Protein AF-A0A8S3FHZ0-F1 (afdb_monomer_lite)

Secondary structure (DSSP, 8-state):
-HHHHHHTT--THHHHHHHHHHHHHHHHHHHHHHHS---GGGTT----HHHHHHHHHHHTT--TTT--SHHHHHHHHHHHHHHHTGGG--SHHHHHHHHHHHHHHHHHTS---HHHHTGGG-TT--S---HHHHTT--EESSS-TT-TT---EE-S-HHHHHHHHHHHHHHHHHH-SS--------

Foldseek 3Di:
DVVLCVVLVPDPQVVVQVVLLLVLLVQLLVVLPVPVDADPVLPVSDDDVVLSVQLVVQLSLAHCVQDVDSLSSLLSSVVSLCVSHVVSDDDPVVNVVSVVSSQVSCCPRVVDRPLVSLVLLPPVNPSDQDPVSVVQFDWWQQLDVPPPVSRTHTDSDPVSSQVSVVVVLVVCQVVDPDRDDDDDDD

Radius of gyration: 17.88 Å; chains: 1; bounding box: 46×45×44 Å

InterPro domains:
  IPR026983 Dynein heavy chain [PTHR22878] (2-186)
  IPR041589 Dynein heavy chain 3, AAA+ lid domain [PF17857] (22-107)

pLDDT: mean 90.18, std 5.65, range [65.69, 97.19]

Organism: NCBI:txid392030

Structure (mmCIF, N/CA/C/O backbone):
data_AF-A0A8S3FHZ0-F1
#
_entry.id   AF-A0A8S3FHZ0-F1
#
loop_
_atom_site.group_PDB
_atom_site.id
_atom_site.type_symbol
_atom_site.label_atom_id
_atom_site.label_alt_id
_atom_site.label_comp_id
_atom_site.label_asym_id
_atom_site.label_entity_id
_atom_site.label_seq_id
_atom_site.pdbx_PDB_ins_code
_atom_site.Cartn_x
_atom_site.Cartn_y
_atom_site.Cartn_z
_atom_site.occupancy
_atom_site.B_iso_or_equiv
_atom_site.auth_seq_id
_atom_site.auth_comp_id
_atom_site.auth_asym_id
_atom_site.auth_atom_id
_atom_site.pdbx_PDB_model_num
ATOM 1 N N . MET A 1 1 ? 6.049 16.748 0.219 1.00 76.75 1 MET A N 1
ATOM 2 C CA . MET A 1 1 ? 6.073 16.008 -1.062 1.00 76.75 1 MET A CA 1
ATOM 3 C C . MET A 1 1 ? 6.072 16.920 -2.288 1.00 76.75 1 MET A C 1
ATOM 5 O O . MET A 1 1 ? 6.387 16.430 -3.359 1.00 76.75 1 MET A O 1
ATOM 9 N N . GLU A 1 2 ? 5.802 18.226 -2.169 1.00 81.94 2 GLU A N 1
ATOM 10 C CA . GLU A 1 2 ? 5.859 19.146 -3.324 1.00 81.94 2 GLU A CA 1
ATOM 11 C C . GLU A 1 2 ? 7.228 19.172 -4.013 1.00 81.94 2 GLU A C 1
ATOM 13 O O . GLU A 1 2 ? 7.294 19.133 -5.237 1.00 81.94 2 GLU A O 1
ATOM 18 N N . TRP A 1 3 ? 8.319 19.141 -3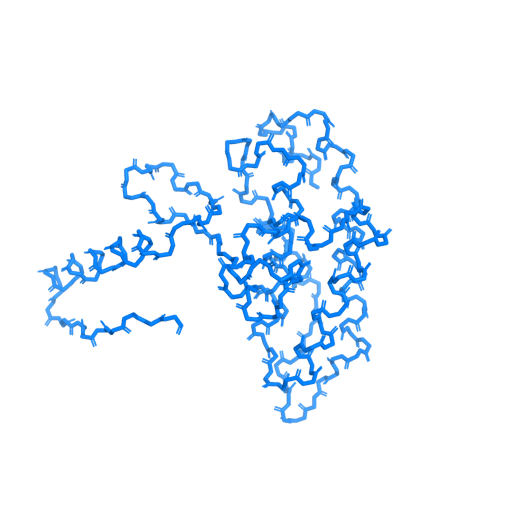.236 1.00 86.19 3 TRP A N 1
ATOM 19 C CA . TRP A 1 3 ? 9.678 19.060 -3.778 1.00 86.19 3 TRP A CA 1
ATOM 20 C C . TRP A 1 3 ? 9.870 17.855 -4.711 1.00 86.19 3 TRP A C 1
ATOM 22 O O . TRP A 1 3 ? 10.549 17.985 -5.721 1.00 86.19 3 TRP A O 1
ATOM 32 N N . HIS A 1 4 ? 9.256 16.706 -4.401 1.00 85.50 4 HIS A N 1
ATOM 33 C CA . HIS A 1 4 ? 9.388 15.468 -5.178 1.00 85.50 4 HIS A CA 1
ATOM 34 C C . HIS A 1 4 ? 8.675 15.586 -6.520 1.00 85.50 4 HIS A C 1
ATOM 36 O O . HIS A 1 4 ? 9.257 15.297 -7.559 1.00 85.50 4 HIS A O 1
ATOM 42 N N . ILE A 1 5 ? 7.439 16.092 -6.498 1.00 84.62 5 ILE A N 1
ATOM 43 C CA . ILE A 1 5 ? 6.629 16.327 -7.700 1.00 84.62 5 ILE A CA 1
ATOM 44 C C . ILE A 1 5 ? 7.333 17.296 -8.647 1.00 84.62 5 ILE A C 1
ATOM 46 O O . ILE A 1 5 ? 7.433 17.013 -9.839 1.00 84.62 5 ILE A O 1
ATOM 50 N N . THR A 1 6 ? 7.885 18.388 -8.115 1.00 84.88 6 THR A N 1
ATOM 51 C CA . THR A 1 6 ? 8.647 19.354 -8.913 1.00 84.88 6 THR A CA 1
ATOM 52 C C . THR A 1 6 ? 9.956 18.754 -9.430 1.00 84.88 6 THR A C 1
ATOM 54 O O . THR A 1 6 ? 10.257 18.892 -10.608 1.00 84.88 6 THR A O 1
ATOM 57 N N . ALA A 1 7 ? 10.723 18.050 -8.591 1.00 86.81 7 ALA A N 1
ATOM 58 C CA . ALA A 1 7 ? 12.014 17.478 -8.986 1.00 86.81 7 ALA A CA 1
ATOM 59 C C . ALA A 1 7 ? 11.886 16.371 -10.044 1.00 86.81 7 ALA A C 1
ATOM 61 O O . ALA A 1 7 ? 12.764 16.222 -10.892 1.00 86.81 7 ALA A O 1
ATOM 62 N N . LYS A 1 8 ? 10.804 15.589 -9.995 1.00 85.25 8 LYS A N 1
ATOM 63 C CA . LYS A 1 8 ? 10.522 14.500 -10.937 1.00 85.25 8 LYS A CA 1
ATOM 64 C C . LYS A 1 8 ? 9.670 14.932 -12.136 1.00 85.25 8 LYS A C 1
ATOM 66 O O . LYS A 1 8 ? 9.384 14.089 -12.973 1.00 85.25 8 LYS A O 1
ATOM 71 N N . ASN A 1 9 ? 9.296 16.210 -12.245 1.00 86.62 9 ASN A N 1
ATOM 72 C CA . ASN A 1 9 ? 8.463 16.755 -13.326 1.00 86.62 9 ASN A CA 1
ATOM 73 C C . ASN A 1 9 ? 7.097 16.058 -13.481 1.00 86.62 9 ASN A C 1
ATOM 75 O O . ASN A 1 9 ? 6.642 15.784 -14.591 1.00 86.62 9 ASN A O 1
ATOM 79 N N . PHE A 1 10 ? 6.426 15.775 -12.365 1.00 87.94 10 PHE A N 1
ATOM 80 C CA . PHE A 1 10 ? 5.038 15.313 -12.399 1.00 87.94 10 PHE A CA 1
ATOM 81 C C . PHE A 1 10 ? 4.096 16.413 -12.909 1.00 87.94 10 PHE A C 1
ATOM 83 O O . PHE A 1 10 ? 4.327 17.604 -12.695 1.00 87.94 10 PHE A O 1
ATOM 90 N N . ASN A 1 11 ? 2.989 16.003 -13.530 1.00 87.19 11 ASN A N 1
ATOM 91 C CA . ASN A 1 11 ? 1.931 16.913 -13.970 1.00 87.19 11 ASN A CA 1
ATOM 92 C C . ASN A 1 11 ? 1.324 17.683 -12.773 1.00 87.19 11 ASN A C 1
ATOM 94 O O . ASN A 1 11 ? 1.213 17.165 -11.660 1.00 87.19 11 ASN A O 1
ATOM 98 N N . ASP A 1 12 ? 0.860 18.909 -13.005 1.00 86.69 12 ASP A N 1
ATOM 99 C CA . ASP A 1 12 ? 0.219 19.761 -12.002 1.00 86.69 12 ASP A CA 1
ATOM 100 C C . ASP A 1 12 ? -0.997 19.113 -11.325 1.00 86.69 12 ASP A C 1
ATOM 102 O O . ASP A 1 12 ? -1.287 19.418 -10.167 1.00 86.69 12 ASP A O 1
ATOM 106 N N . GLN A 1 13 ? -1.668 18.164 -11.984 1.00 88.31 13 GLN A N 1
ATOM 107 C CA . GLN A 1 13 ? -2.769 17.398 -11.385 1.00 88.31 13 GLN A CA 1
ATOM 108 C C . GLN A 1 13 ? -2.361 16.687 -10.079 1.00 88.31 13 GLN A C 1
ATOM 110 O O . GLN A 1 13 ? -3.171 16.574 -9.158 1.00 88.31 13 GLN A O 1
ATOM 115 N N . PHE A 1 14 ? -1.095 16.274 -9.947 1.00 88.81 14 PHE A N 1
ATOM 116 C CA . PHE A 1 14 ? -0.583 15.615 -8.742 1.00 88.81 14 PHE A CA 1
ATOM 117 C C . PHE A 1 14 ? -0.441 16.568 -7.549 1.00 88.81 14 PHE A C 1
ATOM 119 O O . PHE A 1 14 ? -0.527 16.124 -6.401 1.00 88.81 14 PHE A O 1
ATOM 126 N N . LYS A 1 15 ? -0.304 17.883 -7.781 1.00 87.19 15 LYS A N 1
ATOM 127 C CA . LYS A 1 15 ? -0.223 18.885 -6.702 1.00 87.19 15 LYS A CA 1
ATOM 128 C C . LYS A 1 15 ? -1.490 18.906 -5.846 1.00 87.19 15 LYS A C 1
ATOM 130 O O . LYS A 1 15 ? -1.404 19.120 -4.642 1.00 87.19 15 LYS A O 1
ATOM 135 N N . LEU A 1 16 ? -2.648 18.611 -6.443 1.00 88.44 16 LEU A N 1
ATOM 136 C CA . LEU A 1 16 ? -3.927 18.508 -5.731 1.00 88.44 16 LEU A CA 1
ATOM 137 C C . LEU A 1 16 ? -4.039 17.223 -4.898 1.00 88.44 16 LEU A C 1
ATOM 139 O O . LEU A 1 16 ? -4.723 17.204 -3.877 1.00 88.44 16 LEU A O 1
ATOM 143 N N . VAL A 1 17 ? -3.352 16.156 -5.310 1.00 91.44 17 VAL A N 1
ATOM 144 C CA . VAL A 1 17 ? -3.428 14.828 -4.682 1.00 91.44 17 VAL A CA 1
ATOM 145 C C . VAL A 1 17 ? -2.537 14.743 -3.446 1.00 91.44 17 VAL A C 1
ATOM 147 O O . VAL A 1 17 ? -2.935 14.152 -2.446 1.00 91.44 17 VAL A O 1
ATOM 150 N N . ILE A 1 18 ? -1.360 15.376 -3.469 1.00 91.19 18 ILE A N 1
ATOM 151 C CA . ILE A 1 18 ? -0.415 15.400 -2.339 1.00 91.19 18 ILE A CA 1
ATOM 152 C C . ILE A 1 18 ? -1.080 15.717 -0.987 1.00 91.19 18 ILE A C 1
ATOM 154 O O . ILE A 1 18 ? -0.903 14.926 -0.055 1.00 91.19 18 ILE A O 1
ATOM 158 N N . PRO A 1 19 ? -1.813 16.838 -0.817 1.00 93.69 19 PRO A N 1
ATOM 159 C CA . PRO A 1 19 ? -2.408 17.164 0.475 1.00 93.69 19 PRO A CA 1
ATOM 160 C C . PRO A 1 19 ? -3.453 16.126 0.895 1.00 93.69 19 PRO A C 1
ATOM 162 O O . PRO A 1 19 ? -3.549 15.812 2.080 1.00 93.69 19 PRO A O 1
ATOM 165 N N . MET A 1 20 ? -4.180 15.537 -0.062 1.00 95.25 20 MET A N 1
ATOM 166 C CA . MET A 1 20 ? -5.145 14.465 0.205 1.00 95.25 20 MET A CA 1
ATOM 167 C C . MET A 1 20 ? -4.436 13.218 0.739 1.00 95.25 20 MET A C 1
ATOM 169 O O . MET A 1 20 ? -4.883 12.647 1.726 1.00 95.25 20 MET A O 1
ATOM 173 N N . ILE A 1 21 ? -3.301 12.838 0.150 1.00 95.38 21 ILE A N 1
ATOM 174 C CA . ILE A 1 21 ? -2.487 11.694 0.584 1.00 95.38 21 ILE A CA 1
ATOM 175 C C . ILE A 1 21 ? -1.937 11.910 1.994 1.00 95.38 21 ILE A C 1
ATOM 177 O O . ILE A 1 21 ? -2.067 11.041 2.851 1.00 95.38 21 ILE A O 1
ATOM 181 N N . VAL A 1 22 ? -1.369 13.087 2.270 1.00 95.75 22 VAL A N 1
ATOM 182 C CA . VAL A 1 22 ? -0.850 13.424 3.607 1.00 95.75 22 VAL A CA 1
ATOM 183 C C . VAL A 1 22 ? -1.969 13.375 4.649 1.00 95.75 22 VAL A C 1
ATOM 185 O O . VAL A 1 22 ? -1.791 12.796 5.723 1.00 95.75 22 VAL A O 1
ATOM 188 N N . GLN A 1 23 ? -3.136 13.934 4.324 1.00 96.62 23 GLN A N 1
ATOM 189 C CA . GLN A 1 23 ? -4.301 13.914 5.203 1.00 96.62 23 GLN A CA 1
ATOM 190 C C . GLN A 1 23 ? -4.858 12.496 5.396 1.00 96.62 23 GLN A C 1
ATOM 192 O O . GLN A 1 23 ? -5.262 12.143 6.505 1.00 96.62 23 GLN A O 1
ATOM 197 N N . ALA A 1 24 ? -4.854 11.672 4.348 1.00 97.19 24 ALA A N 1
ATOM 198 C CA . ALA A 1 24 ? -5.313 10.290 4.389 1.00 97.19 24 ALA A CA 1
ATOM 199 C C . ALA A 1 24 ? -4.401 9.441 5.284 1.00 97.19 24 ALA A C 1
ATOM 201 O O . ALA A 1 24 ? -4.884 8.784 6.206 1.00 97.19 24 ALA A O 1
ATOM 202 N N . THR A 1 25 ? -3.079 9.544 5.111 1.00 97.19 25 THR A N 1
ATOM 203 C CA . THR A 1 25 ? -2.100 8.888 5.993 1.00 97.19 25 THR A CA 1
ATOM 204 C C . THR A 1 25 ? -2.258 9.352 7.439 1.00 97.19 25 THR A C 1
ATOM 206 O O . THR A 1 25 ? -2.199 8.536 8.355 1.00 97.19 25 THR A O 1
ATOM 209 N N . LEU A 1 26 ? -2.511 10.646 7.671 1.00 96.81 26 LEU A N 1
ATOM 210 C CA . LEU A 1 26 ? -2.730 11.174 9.020 1.00 96.81 26 LEU A CA 1
ATOM 211 C C . LEU A 1 26 ? -4.002 10.605 9.659 1.00 96.81 26 LEU A C 1
ATOM 213 O O . LEU A 1 26 ? -4.001 10.311 10.855 1.00 96.81 26 LEU A O 1
ATOM 217 N N . SER A 1 27 ? -5.069 10.453 8.874 1.00 97.00 27 SER A N 1
ATOM 218 C CA . SER A 1 27 ? -6.333 9.859 9.314 1.00 97.00 27 SER A CA 1
ATOM 219 C C . SER A 1 27 ? -6.145 8.401 9.741 1.00 97.00 27 SER A C 1
ATOM 221 O O . SER A 1 27 ? -6.497 8.053 10.870 1.00 97.00 27 SER A O 1
ATOM 223 N N . VAL A 1 28 ? -5.509 7.580 8.897 1.00 97.19 28 VAL A N 1
ATOM 224 C CA . VAL A 1 28 ? -5.217 6.169 9.207 1.00 97.19 28 VAL A CA 1
ATOM 225 C C . VAL A 1 28 ? -4.285 6.055 10.411 1.00 97.19 28 VAL A C 1
ATOM 227 O O . VAL A 1 28 ? -4.564 5.283 11.324 1.00 97.19 28 VAL A O 1
ATOM 230 N N . TYR A 1 29 ? -3.225 6.864 10.472 1.00 96.88 29 TYR A N 1
ATOM 231 C CA . TYR A 1 29 ? -2.274 6.860 11.586 1.00 96.88 29 TYR A CA 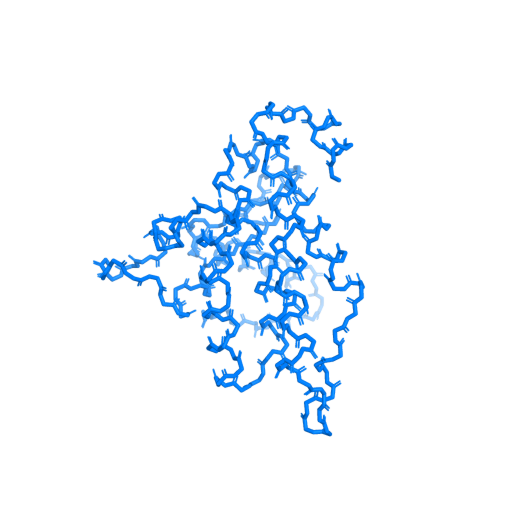1
ATOM 232 C C . TYR A 1 29 ? -2.949 7.184 12.925 1.00 96.88 29 TYR A C 1
ATOM 234 O O . TYR A 1 29 ? -2.792 6.442 13.892 1.00 96.88 29 TYR A O 1
ATOM 242 N N . LYS A 1 30 ? -3.745 8.261 12.986 1.00 96.12 30 LYS A N 1
ATOM 243 C CA . LYS A 1 30 ? -4.465 8.640 14.211 1.00 96.12 30 LYS A CA 1
ATOM 244 C C . LYS A 1 30 ? -5.484 7.584 14.628 1.00 96.12 30 LYS A C 1
ATOM 246 O O . LYS A 1 30 ? -5.588 7.296 15.813 1.00 96.12 30 LYS A O 1
ATOM 251 N N . ALA A 1 31 ? -6.217 7.014 13.673 1.00 96.00 31 ALA A N 1
ATOM 252 C CA . ALA A 1 31 ? -7.166 5.944 13.959 1.00 96.00 31 ALA A CA 1
ATOM 253 C C . ALA A 1 31 ? -6.452 4.689 14.484 1.00 96.00 31 ALA A C 1
ATOM 255 O O . ALA A 1 31 ? -6.888 4.104 15.469 1.00 96.00 31 ALA A O 1
ATOM 256 N N . SER A 1 32 ? -5.307 4.336 13.892 1.00 95.00 32 SER A N 1
ATOM 257 C CA . SER A 1 32 ? -4.503 3.180 14.305 1.00 95.00 32 SER A CA 1
ATOM 258 C C . SER A 1 32 ? -3.998 3.334 15.737 1.00 95.00 32 SER A C 1
ATOM 260 O O . SER A 1 32 ? -4.092 2.398 16.516 1.00 95.00 32 SER A O 1
ATOM 262 N N . LEU A 1 33 ? -3.548 4.530 16.131 1.00 93.31 33 LEU A N 1
ATOM 263 C CA . LEU A 1 33 ? -3.129 4.793 17.514 1.00 93.31 33 LEU A CA 1
ATOM 264 C C . LEU A 1 33 ? -4.251 4.621 18.549 1.00 93.31 33 LEU A C 1
ATOM 266 O O . LEU A 1 33 ? -3.957 4.382 19.717 1.00 93.31 33 LEU A O 1
ATOM 270 N N . LEU A 1 34 ? -5.513 4.788 18.149 1.00 93.25 34 LEU A N 1
ATOM 271 C CA . LEU A 1 34 ? -6.666 4.671 19.044 1.00 93.25 34 LEU A CA 1
ATOM 272 C C . LEU A 1 34 ? -7.214 3.243 19.098 1.00 93.25 34 LEU A C 1
ATOM 274 O O . LEU A 1 34 ? -7.618 2.790 20.165 1.00 93.25 34 LEU A O 1
ATOM 278 N N . SER A 1 35 ? -7.249 2.555 17.957 1.00 92.31 35 SER A N 1
ATOM 279 C CA . SER A 1 35 ? -7.884 1.240 17.825 1.00 92.31 35 SER A CA 1
ATOM 280 C C . SER A 1 35 ? -6.905 0.071 17.958 1.00 92.31 35 SER A C 1
ATOM 282 O O . SER A 1 35 ? -7.288 -0.974 18.470 1.00 92.31 35 SER A O 1
ATOM 284 N N . LEU A 1 36 ? -5.643 0.241 17.557 1.00 92.12 36 LEU A N 1
ATOM 285 C CA . LEU A 1 36 ? -4.627 -0.817 17.529 1.00 92.12 36 LEU A CA 1
ATOM 286 C C . LEU A 1 36 ? -3.630 -0.637 18.679 1.00 92.12 36 LEU A C 1
ATOM 288 O O . LEU A 1 36 ? -2.456 -0.323 18.481 1.00 92.12 36 LEU A O 1
ATOM 292 N N . LEU A 1 37 ? -4.121 -0.800 19.909 1.00 89.56 37 LEU A N 1
ATOM 293 C CA . LEU A 1 37 ? -3.317 -0.582 21.109 1.00 89.56 37 LEU A CA 1
ATOM 294 C C . LEU A 1 37 ? -2.313 -1.725 21.345 1.00 89.56 37 LEU A C 1
ATOM 296 O O . LEU A 1 37 ? -2.666 -2.901 21.212 1.00 89.56 37 LEU A O 1
ATOM 300 N N . PRO A 1 38 ? -1.075 -1.410 21.768 1.00 90.00 38 PRO A N 1
ATOM 301 C CA . PRO A 1 38 ? -0.093 -2.426 22.108 1.00 90.00 38 PRO A CA 1
ATOM 302 C C . PRO A 1 38 ? -0.521 -3.165 23.381 1.00 90.00 38 PRO A C 1
ATOM 304 O O . PRO A 1 38 ? -0.754 -2.566 24.431 1.00 90.00 38 PRO A O 1
ATOM 307 N N . THR A 1 39 ? -0.577 -4.489 23.300 1.00 88.25 39 THR A N 1
ATOM 308 C CA . THR A 1 39 ? -0.766 -5.380 24.455 1.00 88.25 39 THR A CA 1
ATOM 309 C C . THR A 1 39 ? 0.463 -6.278 24.603 1.00 88.25 39 THR A C 1
ATOM 311 O O . THR A 1 39 ? 1.246 -6.378 23.658 1.00 88.25 39 THR A O 1
ATOM 314 N N . PRO A 1 40 ? 0.669 -6.982 25.731 1.00 91.44 40 PRO A N 1
ATOM 315 C CA . PRO A 1 40 ? 1.754 -7.961 25.831 1.00 91.44 40 PRO A CA 1
ATOM 316 C C . PRO A 1 40 ? 1.739 -9.016 24.709 1.00 91.44 40 PRO A C 1
ATOM 318 O O . PRO A 1 40 ? 2.802 -9.423 24.250 1.00 91.44 40 PRO A O 1
ATOM 321 N N . ALA A 1 41 ? 0.553 -9.402 24.221 1.00 89.69 41 ALA A N 1
ATOM 322 C CA . ALA A 1 41 ? 0.394 -10.309 23.081 1.00 89.69 41 ALA A CA 1
ATOM 323 C C . ALA A 1 41 ? 0.656 -9.632 21.717 1.00 89.69 41 ALA A C 1
ATOM 325 O O . ALA A 1 41 ? 1.064 -10.294 20.767 1.00 89.69 41 ALA A O 1
ATOM 326 N N . LYS A 1 42 ? 0.463 -8.309 21.624 1.00 90.25 42 LYS A N 1
ATOM 327 C CA . LYS A 1 42 ? 0.589 -7.490 20.404 1.00 90.25 42 LYS A CA 1
ATOM 328 C C . LYS A 1 42 ? 1.594 -6.351 20.588 1.00 90.25 42 LYS A C 1
ATOM 330 O O . LYS A 1 42 ? 1.334 -5.196 20.258 1.00 90.25 42 LYS A O 1
ATOM 335 N N . SER A 1 43 ? 2.758 -6.651 21.158 1.00 90.12 43 SER A N 1
ATOM 336 C CA . SER A 1 43 ? 3.755 -5.632 21.524 1.00 90.12 43 SER A CA 1
ATOM 337 C C . SER A 1 43 ? 4.349 -4.894 20.317 1.00 90.12 43 SER A C 1
ATOM 339 O O . SER A 1 43 ? 4.847 -3.780 20.448 1.00 90.12 43 SER A O 1
ATOM 341 N N . HIS A 1 44 ? 4.261 -5.487 19.126 1.00 89.25 44 HIS A N 1
ATOM 342 C CA . HIS A 1 44 ? 4.728 -4.926 17.860 1.00 89.25 44 HIS A CA 1
ATOM 343 C C . HIS A 1 44 ? 3.762 -3.895 17.240 1.00 89.25 44 HIS A C 1
ATOM 345 O O . HIS A 1 44 ? 4.109 -3.276 16.235 1.00 89.25 44 HIS A O 1
ATOM 351 N N . TYR A 1 45 ? 2.601 -3.635 17.855 1.00 92.44 45 TYR A N 1
ATOM 352 C CA . TYR A 1 45 ? 1.620 -2.627 17.411 1.00 92.44 45 TYR A CA 1
ATOM 353 C C . TYR A 1 45 ? 2.022 -1.183 17.797 1.00 92.44 45 TYR A C 1
ATOM 355 O O . TYR A 1 45 ? 1.204 -0.269 17.874 1.00 92.44 45 TYR A O 1
ATOM 363 N N . LEU A 1 46 ? 3.308 -0.945 18.060 1.00 90.56 46 LEU A N 1
ATOM 364 C CA . LEU A 1 46 ? 3.834 0.368 18.425 1.00 90.56 46 LEU A CA 1
ATOM 365 C C . LEU A 1 46 ? 4.014 1.244 17.182 1.00 90.56 46 LEU A C 1
ATOM 367 O O . LEU A 1 46 ? 5.089 1.279 16.577 1.00 90.56 46 LEU A O 1
ATOM 371 N N . PHE A 1 47 ? 2.960 1.974 16.824 1.00 92.88 47 PHE A N 1
ATOM 372 C CA . PHE A 1 47 ? 2.999 2.943 15.733 1.00 92.88 47 PHE A CA 1
ATOM 373 C C . PHE A 1 47 ? 3.573 4.289 16.185 1.00 92.88 47 PHE A C 1
ATOM 375 O O . PHE A 1 47 ? 3.237 4.813 17.246 1.00 92.88 47 PHE A O 1
ATOM 382 N N . ASN A 1 48 ? 4.446 4.873 15.368 1.00 92.94 48 ASN A N 1
ATOM 383 C CA . ASN A 1 48 ? 5.039 6.186 15.612 1.00 92.94 48 ASN A CA 1
ATOM 384 C C . ASN A 1 48 ? 5.231 6.974 14.302 1.00 92.94 48 ASN A C 1
ATOM 386 O O . ASN A 1 48 ? 4.928 6.502 13.207 1.00 92.94 48 ASN A O 1
ATOM 390 N N . LEU A 1 49 ? 5.767 8.196 14.392 1.00 94.25 49 LEU A N 1
ATOM 391 C CA . LEU A 1 49 ? 5.949 9.073 13.226 1.00 94.25 49 LEU A CA 1
ATOM 392 C C . LEU A 1 49 ? 6.902 8.513 12.155 1.00 94.25 49 LEU A C 1
ATOM 394 O O . LEU A 1 49 ? 6.853 8.955 11.006 1.00 94.25 49 LEU A O 1
ATOM 398 N N . ARG A 1 50 ? 7.744 7.525 12.479 1.00 95.19 50 ARG A N 1
ATOM 399 C CA . ARG A 1 50 ? 8.542 6.806 11.477 1.00 95.19 50 ARG A CA 1
ATOM 400 C C . ARG A 1 50 ? 7.645 6.046 10.511 1.00 95.19 50 ARG A C 1
ATOM 402 O O . ARG A 1 50 ? 7.946 6.030 9.326 1.00 95.19 50 ARG A O 1
ATOM 409 N N . ASP A 1 51 ? 6.552 5.462 10.985 1.00 95.38 51 ASP A N 1
ATOM 410 C CA . ASP A 1 51 ? 5.621 4.701 10.147 1.00 95.38 51 ASP A CA 1
ATOM 411 C C . ASP A 1 51 ? 4.906 5.623 9.167 1.00 95.38 51 ASP A C 1
ATOM 413 O O . ASP A 1 51 ? 4.870 5.357 7.969 1.00 95.38 51 ASP A O 1
ATOM 417 N N . PHE A 1 52 ? 4.477 6.788 9.657 1.00 95.44 52 PHE A N 1
ATOM 418 C CA . PHE A 1 52 ? 3.984 7.863 8.805 1.00 95.44 52 PHE A CA 1
ATOM 419 C C . PHE A 1 52 ? 5.012 8.235 7.725 1.00 95.44 52 PHE A C 1
ATOM 421 O O . PHE A 1 52 ? 4.681 8.315 6.544 1.00 95.44 52 PHE A O 1
ATOM 428 N N . SER A 1 53 ? 6.277 8.431 8.113 1.00 94.94 53 SER A N 1
ATOM 429 C CA . SER A 1 53 ? 7.343 8.765 7.165 1.00 94.94 53 SER A CA 1
ATOM 430 C C . SER A 1 53 ? 7.591 7.650 6.145 1.00 94.94 53 SER A C 1
ATOM 432 O O . SER A 1 53 ? 7.785 7.961 4.975 1.00 94.94 53 SER A O 1
ATOM 434 N N . ARG A 1 54 ? 7.526 6.372 6.544 1.00 96.31 54 ARG A N 1
ATOM 435 C CA . ARG A 1 54 ? 7.704 5.223 5.642 1.00 96.31 54 ARG A CA 1
ATOM 436 C C . ARG A 1 54 ? 6.647 5.182 4.545 1.00 96.31 54 ARG A C 1
ATOM 438 O O . ARG A 1 54 ? 7.022 4.987 3.399 1.00 96.31 54 ARG A O 1
ATOM 445 N N . VAL A 1 55 ? 5.379 5.452 4.868 1.00 96.94 55 VAL A N 1
ATOM 446 C CA . VAL A 1 55 ? 4.311 5.543 3.852 1.00 96.94 55 VAL A CA 1
ATOM 447 C C . VAL A 1 55 ? 4.626 6.641 2.838 1.00 96.94 55 VAL A C 1
ATOM 449 O O . VAL A 1 55 ? 4.579 6.426 1.632 1.00 96.94 55 VAL A O 1
ATOM 452 N N . ILE A 1 56 ? 4.993 7.83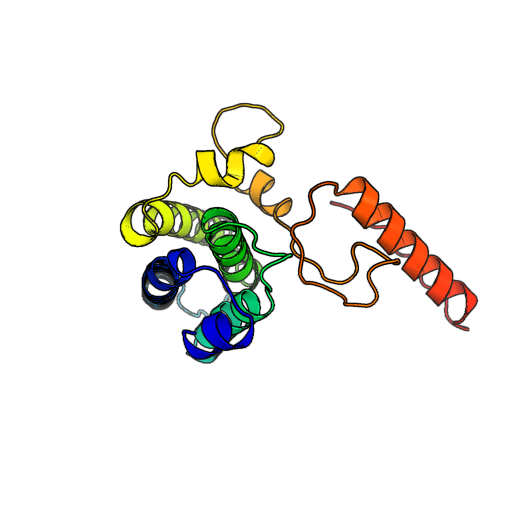0 3.322 1.00 95.25 56 ILE A N 1
ATOM 453 C CA . ILE A 1 56 ? 5.317 8.969 2.452 1.00 95.25 56 ILE A CA 1
ATOM 454 C C . ILE A 1 56 ? 6.561 8.690 1.595 1.00 95.25 56 ILE A C 1
ATOM 456 O O . ILE A 1 56 ? 6.594 9.068 0.427 1.00 95.25 56 ILE A O 1
ATOM 460 N N . GLN A 1 57 ? 7.572 8.027 2.158 1.00 93.88 57 GLN A N 1
ATOM 461 C CA . GLN A 1 57 ? 8.777 7.628 1.432 1.00 93.88 57 GLN A CA 1
ATOM 462 C C . GLN A 1 57 ? 8.475 6.577 0.362 1.00 93.88 57 GLN A C 1
ATOM 464 O O . GLN A 1 57 ? 8.967 6.727 -0.749 1.00 93.88 57 GLN A O 1
ATOM 469 N N . GLY A 1 58 ? 7.644 5.574 0.658 1.00 93.25 58 GLY A N 1
ATOM 470 C CA . GLY A 1 58 ? 7.232 4.557 -0.313 1.00 93.25 58 GLY A CA 1
ATOM 471 C C . GLY A 1 58 ? 6.504 5.161 -1.514 1.00 93.25 58 GLY A C 1
ATOM 472 O O . GLY A 1 58 ? 6.833 4.870 -2.660 1.00 93.25 58 GLY A O 1
ATOM 473 N N . ILE A 1 59 ? 5.614 6.125 -1.271 1.00 93.69 59 ILE A N 1
ATOM 474 C CA . ILE A 1 59 ? 4.945 6.872 -2.348 1.00 93.69 59 ILE A CA 1
ATOM 475 C C . ILE A 1 59 ? 5.955 7.696 -3.161 1.00 93.69 59 ILE A C 1
ATOM 477 O O . ILE A 1 59 ? 5.844 7.789 -4.383 1.00 93.69 59 ILE A O 1
ATOM 481 N N . ALA A 1 60 ? 6.967 8.265 -2.500 1.00 91.88 60 ALA A N 1
ATOM 482 C CA . ALA A 1 60 ? 8.038 9.022 -3.146 1.00 91.88 60 ALA A CA 1
ATOM 483 C C . ALA A 1 60 ? 9.055 8.148 -3.911 1.00 91.88 60 ALA A C 1
ATOM 485 O O . ALA A 1 60 ? 9.908 8.698 -4.605 1.00 91.88 60 ALA A O 1
ATOM 486 N N . LEU A 1 61 ? 8.973 6.813 -3.839 1.00 89.88 61 LEU A N 1
ATOM 487 C CA . LEU A 1 61 ? 9.722 5.939 -4.752 1.00 89.88 61 LEU A CA 1
ATOM 488 C C . LEU A 1 61 ? 9.159 5.990 -6.178 1.00 89.88 61 LEU A C 1
ATOM 490 O O . LEU A 1 61 ? 9.884 5.697 -7.125 1.00 89.88 61 LEU A O 1
ATOM 494 N N . GLY A 1 62 ? 7.895 6.397 -6.338 1.00 86.31 62 GLY A N 1
ATOM 495 C CA . GLY A 1 62 ? 7.269 6.551 -7.644 1.00 86.31 62 GLY A CA 1
ATOM 496 C C . GLY A 1 62 ? 7.810 7.747 -8.436 1.00 86.31 62 GLY A C 1
ATOM 497 O O . GLY A 1 62 ? 8.050 8.837 -7.903 1.00 86.31 62 GLY A O 1
ATOM 498 N N . ASP A 1 63 ? 7.940 7.548 -9.740 1.00 87.12 63 ASP A N 1
ATOM 499 C CA . ASP A 1 63 ? 8.230 8.539 -10.777 1.00 87.12 63 ASP A CA 1
ATOM 500 C C . ASP A 1 63 ? 7.042 8.681 -11.767 1.00 87.12 63 ASP A C 1
ATOM 502 O O . ASP A 1 63 ? 6.080 7.909 -11.675 1.00 87.12 63 ASP A O 1
ATOM 506 N N . PRO A 1 64 ? 7.055 9.658 -12.697 1.00 85.88 64 PRO A N 1
ATOM 507 C CA . PRO A 1 64 ? 5.945 9.874 -13.629 1.00 85.88 64 PRO A CA 1
ATOM 508 C C . PRO A 1 64 ? 5.649 8.691 -14.557 1.00 85.88 64 PRO A C 1
ATOM 510 O O . PRO A 1 64 ? 4.537 8.589 -15.065 1.00 85.88 64 PRO A O 1
ATOM 513 N N . GLU A 1 65 ? 6.619 7.806 -14.794 1.00 85.75 65 GLU A N 1
ATOM 514 C CA . GLU A 1 65 ? 6.422 6.609 -15.614 1.00 85.75 65 GLU A CA 1
ATOM 515 C C . GLU A 1 65 ? 5.743 5.500 -14.800 1.00 85.75 65 GLU A C 1
ATOM 517 O O . GLU A 1 65 ? 4.899 4.783 -15.328 1.00 85.75 65 GLU A O 1
ATOM 522 N N . SER A 1 66 ? 6.051 5.393 -13.504 1.00 84.62 66 SER A N 1
ATOM 523 C CA . SER A 1 66 ? 5.381 4.461 -12.586 1.00 84.62 66 SER A CA 1
ATOM 524 C C . SER A 1 66 ? 3.996 4.907 -12.114 1.00 84.62 66 SER A C 1
ATOM 526 O O . SER A 1 66 ? 3.140 4.081 -11.801 1.00 84.62 66 SER A O 1
ATOM 528 N N . CYS A 1 67 ? 3.770 6.217 -12.075 1.00 88.06 67 CYS A N 1
ATOM 529 C CA . CYS A 1 67 ? 2.543 6.846 -11.612 1.00 88.06 67 CYS A CA 1
ATOM 530 C C . CYS A 1 67 ? 2.038 7.785 -12.716 1.00 88.06 67 CYS A C 1
ATOM 532 O O . CYS A 1 67 ? 2.172 9.005 -12.577 1.00 88.06 67 CYS A O 1
ATOM 534 N N . PRO A 1 68 ? 1.473 7.240 -13.811 1.00 87.44 68 PRO A N 1
ATOM 535 C CA . PRO A 1 68 ? 1.061 8.036 -14.969 1.00 87.44 68 PRO A CA 1
ATOM 536 C C . PRO A 1 68 ? -0.129 8.953 -14.664 1.00 87.44 68 PRO A C 1
ATOM 538 O O . PRO A 1 68 ? -0.305 9.985 -15.311 1.00 87.44 68 PRO A O 1
ATOM 541 N N . ASP A 1 69 ? -0.939 8.599 -13.665 1.00 91.12 69 ASP A N 1
ATOM 542 C CA . ASP A 1 69 ? -2.152 9.321 -13.308 1.00 91.12 69 ASP A CA 1
ATOM 543 C C . ASP A 1 69 ? -2.357 9.430 -11.777 1.00 91.12 69 ASP A C 1
ATOM 545 O O . ASP A 1 69 ? -1.782 8.664 -10.993 1.00 91.12 69 ASP A O 1
ATOM 549 N N . PRO A 1 70 ? -3.184 10.392 -11.318 1.00 91.75 70 PRO A N 1
ATOM 550 C CA . PRO A 1 70 ? -3.565 10.534 -9.914 1.00 91.75 70 PRO A CA 1
ATOM 551 C C . PRO A 1 70 ? -4.109 9.267 -9.246 1.00 91.75 70 PRO A C 1
ATOM 553 O O . PRO A 1 70 ? -3.890 9.075 -8.049 1.00 91.75 70 PRO A O 1
ATOM 556 N N . ALA A 1 71 ? -4.828 8.416 -9.979 1.00 92.56 71 ALA A N 1
ATOM 557 C CA . ALA A 1 71 ? -5.401 7.191 -9.439 1.00 92.56 71 ALA A CA 1
ATOM 558 C C . ALA A 1 71 ? -4.298 6.159 -9.150 1.00 92.56 71 ALA A C 1
ATOM 560 O O . ALA A 1 71 ? -4.320 5.542 -8.087 1.00 92.56 71 ALA A O 1
ATOM 561 N N . ALA A 1 72 ? -3.273 6.051 -10.001 1.00 92.12 72 ALA A N 1
ATOM 562 C CA . ALA A 1 72 ? -2.089 5.225 -9.751 1.00 92.12 72 ALA A CA 1
ATOM 563 C C . ALA A 1 72 ? -1.359 5.629 -8.458 1.00 92.12 72 ALA A C 1
ATOM 565 O O . ALA A 1 72 ? -1.001 4.771 -7.652 1.00 92.12 72 ALA A O 1
ATOM 566 N N . MET A 1 73 ? -1.224 6.932 -8.188 1.00 93.44 73 MET A N 1
ATOM 567 C CA . MET A 1 73 ? -0.631 7.404 -6.929 1.00 93.44 73 MET A CA 1
ATOM 568 C C . MET A 1 73 ? -1.501 7.071 -5.707 1.00 93.44 73 MET A C 1
ATOM 570 O O . MET A 1 73 ? -0.975 6.746 -4.642 1.00 93.44 73 MET A O 1
ATOM 574 N N . LYS A 1 74 ? -2.831 7.118 -5.849 1.00 94.69 74 LYS A N 1
ATOM 575 C CA . LYS A 1 74 ? -3.764 6.702 -4.790 1.00 94.69 74 LYS A CA 1
ATOM 576 C C . LYS A 1 74 ? -3.715 5.187 -4.549 1.00 94.69 74 LYS A C 1
ATOM 578 O O . LYS A 1 74 ? -3.757 4.781 -3.393 1.00 94.69 74 LYS A O 1
ATOM 583 N N . ARG A 1 75 ? -3.560 4.362 -5.593 1.00 94.88 75 ARG A N 1
ATOM 584 C CA . ARG A 1 75 ? -3.320 2.910 -5.456 1.00 94.88 75 ARG A CA 1
ATOM 585 C C . ARG A 1 75 ? -2.012 2.617 -4.732 1.00 94.88 75 ARG A C 1
ATOM 587 O O . ARG A 1 75 ? -2.013 1.834 -3.787 1.00 94.88 75 ARG A O 1
ATOM 594 N N . ASN A 1 76 ? -0.937 3.314 -5.099 1.00 94.75 76 ASN A N 1
ATOM 595 C CA . ASN A 1 76 ? 0.349 3.194 -4.415 1.00 94.75 76 ASN A CA 1
ATOM 596 C C . ASN A 1 76 ? 0.222 3.568 -2.925 1.00 94.75 76 ASN A C 1
ATOM 598 O O . ASN A 1 76 ? 0.738 2.878 -2.056 1.00 94.75 76 ASN A O 1
ATOM 602 N N . TRP A 1 77 ? -0.558 4.601 -2.587 1.00 96.50 77 TRP A N 1
ATOM 603 C CA . TRP A 1 77 ? -0.843 4.903 -1.181 1.00 96.50 77 TRP A CA 1
ATOM 604 C C . TRP A 1 77 ? -1.555 3.762 -0.449 1.00 96.50 77 TRP A C 1
ATOM 606 O O . TRP A 1 77 ? -1.164 3.452 0.674 1.00 96.50 77 TRP A O 1
ATOM 616 N N . ILE A 1 78 ? -2.551 3.114 -1.065 1.00 96.38 78 ILE A N 1
ATOM 617 C CA . ILE A 1 78 ? -3.214 1.946 -0.461 1.00 96.38 78 ILE A CA 1
ATOM 618 C C . ILE A 1 78 ? -2.184 0.844 -0.200 1.00 96.38 78 ILE A C 1
ATOM 620 O O . ILE A 1 78 ? -2.114 0.335 0.916 1.00 96.38 78 ILE A O 1
ATOM 624 N N . HIS A 1 79 ? -1.347 0.534 -1.192 1.00 95.69 79 HIS A N 1
ATOM 625 C CA . HIS A 1 79 ? -0.266 -0.438 -1.052 1.00 95.69 79 HIS A CA 1
ATOM 626 C C . HIS A 1 79 ? 0.665 -0.109 0.125 1.00 95.69 79 HIS A C 1
ATOM 628 O O . HIS A 1 79 ? 0.904 -0.954 0.985 1.00 95.69 79 HIS A O 1
ATOM 634 N N . GLU A 1 80 ? 1.149 1.131 0.218 1.00 96.50 80 GLU A N 1
ATOM 635 C CA . GLU A 1 80 ? 2.061 1.531 1.292 1.00 96.50 80 GLU A CA 1
ATOM 636 C C . GLU A 1 80 ? 1.403 1.507 2.677 1.00 96.50 80 GLU A C 1
ATOM 638 O O . GLU A 1 80 ? 2.062 1.180 3.665 1.00 96.50 80 GLU A O 1
ATOM 643 N N . ILE A 1 81 ? 0.103 1.806 2.778 1.00 97.12 81 ILE A N 1
ATOM 644 C CA . ILE A 1 81 ? -0.634 1.649 4.038 1.00 97.12 81 ILE A CA 1
ATOM 645 C C . ILE A 1 81 ? -0.693 0.176 4.447 1.00 97.12 81 ILE A C 1
ATOM 647 O O . ILE A 1 81 ? -0.419 -0.132 5.609 1.00 97.12 81 ILE A O 1
ATOM 651 N N . LEU A 1 82 ? -1.001 -0.727 3.512 1.00 95.56 82 LEU A N 1
ATOM 652 C CA . LEU A 1 82 ? -1.032 -2.163 3.792 1.00 95.56 82 LEU A CA 1
ATOM 653 C C . LEU A 1 82 ? 0.352 -2.651 4.245 1.00 95.56 82 LEU A C 1
ATOM 655 O O . LEU A 1 82 ? 0.497 -3.184 5.342 1.00 95.56 82 LEU A O 1
ATOM 659 N N . ARG A 1 83 ? 1.400 -2.326 3.490 1.00 95.44 83 ARG A N 1
ATOM 660 C CA . ARG A 1 83 ? 2.775 -2.718 3.816 1.00 95.44 83 ARG A CA 1
ATOM 661 C C . ARG A 1 83 ? 3.256 -2.203 5.177 1.00 95.44 83 ARG A C 1
ATOM 663 O O . ARG A 1 83 ? 4.003 -2.866 5.895 1.00 95.44 83 ARG A O 1
ATOM 670 N N . VAL A 1 84 ? 2.906 -0.967 5.534 1.00 95.88 84 VAL A N 1
ATOM 671 C CA . VAL A 1 84 ? 3.412 -0.348 6.768 1.00 95.88 84 VAL A CA 1
ATOM 672 C C . VAL A 1 84 ? 2.601 -0.768 7.992 1.00 95.88 84 VAL A C 1
ATOM 674 O O . VAL A 1 84 ? 3.210 -0.975 9.049 1.00 95.88 84 VAL A O 1
ATOM 677 N N . PHE A 1 85 ? 1.275 -0.871 7.868 1.00 95.56 85 PHE A N 1
ATOM 678 C CA . PHE A 1 85 ? 0.361 -1.125 8.984 1.00 95.56 85 PHE A CA 1
ATOM 679 C C . PHE A 1 85 ? -0.211 -2.546 8.971 1.00 95.56 85 PHE A C 1
ATOM 681 O O . PHE A 1 85 ? -0.099 -3.227 9.987 1.00 95.56 85 PHE A O 1
ATOM 688 N N . TYR A 1 86 ? -0.781 -2.997 7.849 1.00 94.81 86 TYR A N 1
ATOM 689 C CA . TYR A 1 86 ? -1.487 -4.283 7.741 1.00 94.81 86 TYR A CA 1
ATOM 690 C C . TYR A 1 86 ? -0.561 -5.476 7.985 1.00 94.81 86 TYR A C 1
A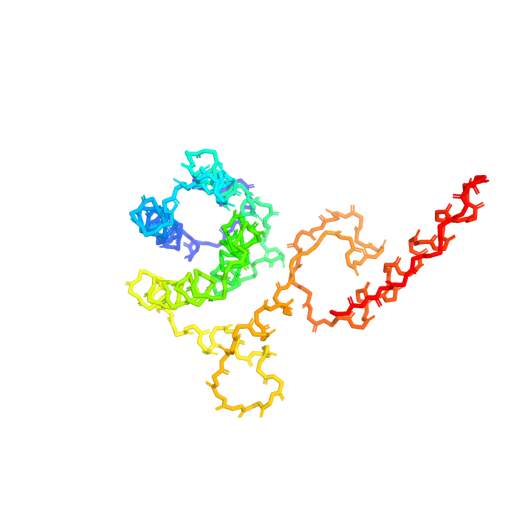TOM 692 O O . TYR A 1 86 ? -0.923 -6.376 8.737 1.00 94.81 86 TYR A O 1
ATOM 700 N N . ASP A 1 87 ? 0.667 -5.440 7.461 1.00 93.06 87 ASP A N 1
ATOM 701 C CA . ASP A 1 87 ? 1.653 -6.522 7.629 1.00 93.06 87 ASP A CA 1
ATOM 702 C C . ASP A 1 87 ? 2.042 -6.788 9.096 1.00 93.06 87 ASP A C 1
ATOM 704 O O . ASP A 1 87 ? 2.587 -7.843 9.417 1.00 93.06 87 ASP A O 1
ATOM 708 N N . ARG A 1 88 ? 1.778 -5.844 10.011 1.00 93.38 88 ARG A N 1
ATOM 709 C CA . ARG A 1 88 ? 2.019 -6.033 11.452 1.00 93.38 88 ARG A CA 1
ATOM 710 C C . ARG A 1 88 ? 0.847 -6.686 12.167 1.00 93.38 88 ARG A C 1
ATOM 712 O O . ARG A 1 88 ? 1.013 -7.072 13.316 1.00 93.38 88 ARG A O 1
ATOM 719 N N . LEU A 1 89 ? -0.327 -6.751 11.547 1.00 93.38 89 LEU A N 1
ATOM 720 C CA . LEU A 1 89 ? -1.539 -7.218 12.202 1.00 93.38 89 LEU A CA 1
ATOM 721 C C . LEU A 1 89 ? -1.603 -8.740 12.166 1.00 93.38 89 LEU A C 1
ATOM 723 O O . LEU A 1 89 ? -1.432 -9.364 11.113 1.00 93.38 89 LEU A O 1
ATOM 727 N N . ILE A 1 90 ? -1.868 -9.330 13.327 1.00 92.88 90 ILE A N 1
ATOM 728 C CA . ILE A 1 90 ? -1.949 -10.785 13.494 1.00 92.88 90 ILE A CA 1
ATOM 729 C C . ILE A 1 90 ? -3.389 -11.287 13.568 1.00 92.88 90 ILE A C 1
ATOM 731 O O . ILE A 1 90 ? -3.658 -12.383 13.084 1.00 92.88 90 ILE A O 1
ATOM 735 N N . ASP A 1 91 ? -4.298 -10.475 14.109 1.00 92.44 91 ASP A N 1
ATOM 736 C CA . ASP A 1 91 ? -5.697 -10.849 14.295 1.00 92.44 91 ASP A CA 1
ATOM 737 C C . ASP A 1 91 ? -6.538 -10.413 13.098 1.00 92.44 91 ASP A C 1
ATOM 739 O O . ASP A 1 91 ? -6.403 -9.295 12.593 1.00 92.44 91 ASP A O 1
ATOM 743 N N . ASP A 1 92 ? -7.456 -11.284 12.686 1.00 93.31 92 ASP A N 1
ATOM 744 C CA . ASP A 1 92 ? -8.334 -11.019 11.547 1.00 93.31 92 ASP A CA 1
ATOM 745 C C . ASP A 1 92 ? -9.304 -9.859 11.824 1.00 93.31 92 ASP A C 1
ATOM 747 O O . ASP A 1 92 ? -9.605 -9.088 10.917 1.00 93.31 92 ASP A O 1
ATOM 751 N N . ASP A 1 93 ? -9.708 -9.649 13.081 1.00 94.31 93 ASP A N 1
ATOM 752 C CA . ASP A 1 93 ? -10.528 -8.495 13.472 1.00 94.31 93 ASP A CA 1
ATOM 753 C C . ASP A 1 93 ? -9.779 -7.163 13.280 1.00 94.31 93 ASP A C 1
ATOM 755 O O . ASP A 1 93 ? -10.348 -6.196 12.770 1.00 94.31 93 ASP A O 1
ATOM 759 N N . ASP A 1 94 ? -8.489 -7.110 13.636 1.00 94.75 94 ASP A N 1
ATOM 760 C CA . ASP A 1 94 ? -7.660 -5.912 13.448 1.00 94.75 94 ASP A CA 1
ATOM 761 C C . ASP A 1 94 ? -7.415 -5.643 11.956 1.00 94.75 94 ASP A C 1
ATOM 763 O O . ASP A 1 94 ? -7.448 -4.494 11.505 1.00 94.75 94 ASP A O 1
ATOM 767 N N . ARG A 1 95 ? -7.168 -6.708 11.181 1.00 94.94 95 ARG A N 1
ATOM 768 C CA . ARG A 1 95 ? -6.981 -6.646 9.723 1.00 94.94 95 ARG A CA 1
ATOM 769 C C . ARG A 1 95 ? -8.226 -6.120 9.026 1.00 94.94 95 ARG A C 1
ATOM 771 O O . ARG A 1 95 ? -8.130 -5.161 8.256 1.00 94.94 95 ARG A O 1
ATOM 778 N N . LYS A 1 96 ? -9.386 -6.671 9.377 1.00 95.19 96 LYS A N 1
ATOM 779 C CA . LYS A 1 96 ? -10.683 -6.226 8.877 1.00 95.19 96 LYS A CA 1
ATOM 780 C C . LYS A 1 96 ? -10.959 -4.774 9.249 1.00 95.19 96 LYS A C 1
ATOM 782 O O . LYS A 1 96 ? -11.380 -3.991 8.399 1.00 95.19 96 LYS A O 1
ATOM 787 N N . TRP A 1 97 ? -10.668 -4.381 10.489 1.00 96.25 97 TRP A N 1
ATOM 788 C CA . TRP A 1 97 ? -10.796 -2.990 10.918 1.00 96.25 97 TRP A CA 1
ATOM 789 C C . TRP A 1 97 ? -9.940 -2.050 10.057 1.00 96.25 97 TRP A C 1
ATOM 791 O O . TRP A 1 97 ? -10.426 -1.011 9.603 1.00 96.25 97 TRP A O 1
ATOM 801 N N . LEU A 1 98 ? -8.679 -2.410 9.788 1.00 96.12 98 LEU A N 1
ATOM 802 C CA . LEU A 1 98 ? -7.799 -1.585 8.961 1.00 96.12 98 LEU A CA 1
ATOM 803 C C . LEU A 1 98 ? -8.296 -1.520 7.511 1.00 96.12 98 LEU A C 1
ATOM 805 O O . LEU A 1 98 ? -8.286 -0.442 6.917 1.00 96.12 98 LEU A O 1
ATOM 809 N N . TYR A 1 99 ? -8.767 -2.636 6.956 1.00 95.00 99 TYR A N 1
ATOM 810 C CA . TYR A 1 99 ? -9.391 -2.694 5.633 1.00 95.00 99 TYR A CA 1
ATOM 811 C C . TYR A 1 99 ? -10.585 -1.732 5.518 1.00 95.00 99 TYR A C 1
ATOM 813 O O . TYR A 1 99 ? -10.623 -0.881 4.623 1.00 95.00 99 TYR A O 1
ATOM 821 N N . GLU A 1 100 ? -11.520 -1.792 6.468 1.00 95.50 100 GLU A N 1
ATOM 822 C CA . GLU A 1 100 ? -12.678 -0.893 6.524 1.00 95.50 100 GLU A CA 1
ATOM 823 C C . GLU A 1 100 ? -12.246 0.572 6.675 1.00 95.50 100 GLU A C 1
ATOM 825 O O . GLU A 1 100 ? -12.796 1.467 6.021 1.00 95.50 100 GLU A O 1
ATOM 830 N N . GLN A 1 101 ? -11.214 0.826 7.484 1.00 97.00 101 GLN A N 1
ATOM 831 C CA . GLN A 1 101 ? -10.676 2.165 7.675 1.00 97.00 101 GLN A CA 1
ATOM 832 C C . GLN A 1 101 ? -10.032 2.719 6.396 1.00 97.00 101 GLN A C 1
ATOM 834 O O . GLN A 1 101 ? -10.226 3.893 6.075 1.00 97.00 101 GLN A O 1
ATOM 839 N N . VAL A 1 102 ? -9.328 1.894 5.618 1.00 96.00 102 VAL A N 1
ATOM 840 C CA . VAL A 1 102 ? -8.762 2.291 4.319 1.00 96.00 102 VAL A CA 1
ATOM 841 C C . VAL A 1 102 ? -9.863 2.601 3.306 1.00 96.00 102 VAL A C 1
ATOM 843 O O . VAL A 1 102 ? -9.771 3.620 2.612 1.00 96.00 102 VAL A O 1
ATOM 846 N N . ILE A 1 103 ? -10.932 1.799 3.243 1.00 95.12 103 ILE A N 1
ATOM 847 C CA . ILE A 1 103 ? -12.095 2.084 2.382 1.00 95.12 103 ILE A CA 1
ATOM 848 C C . ILE A 1 103 ? -12.719 3.427 2.760 1.00 95.12 103 ILE A C 1
ATOM 850 O O . ILE A 1 103 ? -12.959 4.279 1.896 1.00 95.12 103 ILE A O 1
ATOM 854 N N . LYS A 1 104 ? -12.946 3.641 4.060 1.00 96.44 104 LYS A N 1
ATOM 855 C CA . LYS A 1 104 ? -13.518 4.880 4.585 1.00 96.44 104 LYS A CA 1
ATOM 856 C C . LYS A 1 104 ? -12.657 6.089 4.224 1.00 96.44 104 LYS A C 1
ATOM 858 O O . LYS A 1 104 ? -13.163 7.049 3.642 1.00 96.44 104 LYS A O 1
ATOM 863 N N . THR A 1 105 ? -11.354 6.039 4.503 1.00 96.50 105 THR A N 1
ATOM 864 C CA . THR A 1 105 ? -10.424 7.131 4.187 1.00 96.50 105 THR A CA 1
ATOM 865 C C . THR A 1 105 ? -10.319 7.377 2.678 1.00 96.50 105 THR A C 1
ATOM 867 O O . THR A 1 105 ? -10.256 8.533 2.251 1.00 96.50 105 THR A O 1
ATOM 870 N N . SER A 1 106 ? -10.367 6.327 1.853 1.00 94.88 106 SER A N 1
ATOM 871 C CA . SER A 1 106 ? -10.358 6.460 0.389 1.00 94.88 106 SER A CA 1
ATOM 872 C C . SER A 1 106 ? -11.572 7.247 -0.114 1.00 94.88 106 SER A C 1
ATOM 874 O O . SER A 1 106 ? -11.437 8.154 -0.938 1.00 94.88 106 SER A O 1
ATOM 876 N N . LYS A 1 107 ? -12.752 6.980 0.451 1.00 94.81 107 LYS A N 1
ATOM 877 C CA . LYS A 1 107 ? -13.982 7.696 0.103 1.00 94.81 107 LYS A CA 1
ATOM 878 C C . LYS A 1 107 ? -13.995 9.133 0.630 1.00 94.81 107 LYS A C 1
ATOM 880 O O . LYS A 1 107 ? -14.295 10.058 -0.120 1.00 94.81 107 LYS A O 1
ATOM 885 N N . GLU A 1 108 ? -13.688 9.328 1.911 1.00 95.12 108 GLU A N 1
ATOM 886 C CA . GLU A 1 108 ? -13.830 10.623 2.593 1.00 95.12 108 GLU A CA 1
ATOM 887 C C . GLU A 1 108 ? -12.715 11.611 2.231 1.00 95.12 108 GLU A C 1
ATOM 889 O O . GLU A 1 108 ? -12.978 12.794 2.005 1.00 95.12 108 GLU A O 1
ATOM 894 N N . VAL A 1 109 ? -11.469 11.132 2.172 1.00 94.81 109 VAL A N 1
ATOM 895 C CA . VAL A 1 109 ? -10.288 11.985 1.995 1.00 94.81 109 VAL A CA 1
ATOM 896 C C . VAL A 1 109 ? -9.790 11.944 0.561 1.00 94.81 109 VAL A C 1
ATOM 898 O O . VAL A 1 109 ? -9.591 13.002 -0.031 1.00 94.81 109 VAL A O 1
ATOM 901 N N . LEU A 1 110 ? -9.618 10.750 -0.019 1.00 92.69 110 LEU A N 1
ATOM 902 C CA . LEU A 1 110 ? -9.109 10.620 -1.391 1.00 92.69 110 LEU A CA 1
ATOM 903 C C . LEU A 1 110 ? -10.168 10.904 -2.464 1.00 92.69 110 LEU A C 1
ATOM 905 O O . LEU A 1 110 ? -9.806 11.104 -3.628 1.00 92.69 110 LEU A O 1
ATOM 909 N N . ARG A 1 111 ? -11.446 10.981 -2.063 1.00 92.69 111 ARG A N 1
ATOM 910 C CA . ARG A 1 111 ? -12.614 11.174 -2.936 1.00 92.69 111 ARG A CA 1
ATOM 911 C C . ARG A 1 111 ? -12.672 10.148 -4.069 1.00 92.69 111 ARG A C 1
ATOM 913 O O . ARG A 1 111 ? -13.104 10.472 -5.168 1.00 92.69 111 ARG A O 1
ATOM 920 N N . GLU A 1 112 ? -12.225 8.927 -3.790 1.00 91.38 112 GLU A N 1
ATOM 921 C CA . GLU A 1 112 ? -12.264 7.808 -4.728 1.00 91.38 112 GLU A CA 1
ATOM 922 C C . GLU A 1 112 ? -13.176 6.703 -4.224 1.00 91.38 112 GLU A C 1
ATOM 924 O O . GLU A 1 112 ? -13.297 6.456 -3.021 1.00 91.38 112 GLU A O 1
ATOM 929 N N . ASN A 1 113 ? -13.780 5.985 -5.166 1.00 91.69 113 ASN A N 1
ATOM 930 C CA . ASN A 1 113 ? -14.400 4.712 -4.850 1.00 91.69 113 ASN A CA 1
ATOM 931 C C . ASN A 1 113 ? -13.312 3.630 -4.829 1.00 91.69 113 ASN A C 1
ATOM 933 O O . ASN A 1 113 ? -12.732 3.314 -5.864 1.00 91.69 113 ASN A O 1
ATOM 937 N N . PHE A 1 114 ? -13.062 3.066 -3.648 1.00 90.81 114 PHE A N 1
ATOM 938 C CA . PHE A 1 114 ? -12.049 2.035 -3.422 1.00 90.81 114 PHE A CA 1
ATOM 939 C C . PHE A 1 114 ? -12.201 0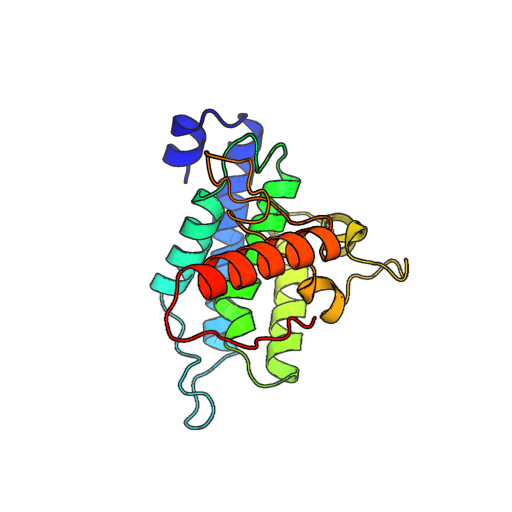.823 -4.357 1.00 90.81 114 PHE A C 1
ATOM 941 O O . PHE A 1 114 ? -11.220 0.374 -4.944 1.00 90.81 114 PHE A O 1
ATOM 948 N N . HIS A 1 115 ? -13.428 0.329 -4.547 1.00 90.12 115 HIS A N 1
ATOM 949 C CA . HIS A 1 115 ? -13.682 -0.847 -5.380 1.00 90.12 115 HIS A CA 1
ATOM 950 C C . HIS A 1 115 ? -13.497 -0.552 -6.870 1.00 90.12 115 HIS A C 1
ATOM 952 O O . HIS A 1 115 ? -13.004 -1.405 -7.594 1.00 90.12 115 HIS A O 1
ATOM 958 N N . ASN A 1 116 ? -13.814 0.664 -7.327 1.00 89.38 116 ASN A N 1
ATOM 959 C CA . ASN A 1 116 ? -13.529 1.063 -8.709 1.00 89.38 116 ASN A CA 1
ATOM 960 C C . ASN A 1 116 ? -12.025 1.251 -8.933 1.00 89.38 116 ASN A C 1
ATOM 962 O O . ASN A 1 116 ? -11.498 0.849 -9.966 1.00 89.38 116 ASN A O 1
ATOM 966 N N . LEU A 1 117 ? -11.339 1.859 -7.961 1.00 89.12 117 LEU A N 1
ATOM 967 C CA . LEU A 1 117 ? -9.909 2.143 -8.032 1.00 89.12 117 LEU A CA 1
ATOM 968 C C . LEU A 1 117 ? -9.074 0.861 -8.136 1.00 89.12 117 LEU A C 1
ATOM 970 O O . LEU A 1 117 ? -8.057 0.854 -8.822 1.00 89.12 117 LEU A O 1
ATOM 974 N N . LEU A 1 118 ? -9.508 -0.200 -7.456 1.00 89.50 118 LEU A N 1
ATOM 975 C CA . LEU A 1 118 ? -8.843 -1.503 -7.405 1.00 89.50 118 LEU A CA 1
ATOM 976 C C . LEU A 1 118 ? -9.620 -2.593 -8.156 1.00 89.50 118 LEU A C 1
ATOM 978 O O . LEU A 1 118 ? -9.404 -3.781 -7.926 1.00 89.50 118 LEU A O 1
ATOM 982 N N . GLY A 1 119 ? -10.532 -2.206 -9.049 1.00 86.31 119 GLY A N 1
ATOM 983 C CA . GLY A 1 119 ? -11.439 -3.143 -9.715 1.00 86.31 119 GLY A CA 1
ATOM 984 C C . GLY A 1 119 ? -10.725 -4.180 -10.584 1.00 86.31 119 GLY A C 1
ATOM 985 O O . GLY A 1 119 ? -11.251 -5.266 -10.795 1.00 86.31 119 GLY A O 1
ATOM 986 N N . HIS A 1 120 ? -9.503 -3.898 -11.045 1.00 85.69 120 HIS A N 1
ATOM 987 C CA . HIS A 1 120 ? -8.677 -4.864 -11.778 1.00 85.69 120 HIS A CA 1
ATOM 988 C C . HIS A 1 120 ? -8.190 -6.037 -10.917 1.00 85.69 120 HIS A C 1
ATOM 990 O O . HIS A 1 120 ? -7.779 -7.050 -11.475 1.00 85.69 120 HIS A O 1
ATOM 996 N N . LEU A 1 121 ? -8.251 -5.925 -9.586 1.00 85.25 121 LEU A N 1
ATOM 997 C CA . LEU A 1 121 ? -7.906 -7.004 -8.653 1.00 85.25 121 LEU A CA 1
ATOM 998 C C . LEU A 1 121 ? -9.091 -7.933 -8.344 1.00 85.25 121 LEU A C 1
ATOM 1000 O O . LEU A 1 121 ? -8.900 -9.001 -7.758 1.00 85.25 121 LEU A O 1
ATOM 1004 N N . ASP A 1 122 ? -10.313 -7.545 -8.721 1.00 84.25 122 ASP A N 1
ATOM 1005 C CA . ASP A 1 122 ? -11.521 -8.356 -8.547 1.00 84.25 122 ASP A CA 1
ATOM 1006 C C . ASP A 1 122 ? -11.615 -9.424 -9.648 1.00 84.25 122 ASP A C 1
ATOM 1008 O O . ASP A 1 122 ? -12.297 -9.272 -10.665 1.00 84.25 122 ASP A O 1
ATOM 1012 N N . VAL A 1 123 ? -10.895 -10.528 -9.438 1.00 76.81 123 VAL A N 1
ATOM 1013 C CA . VAL A 1 123 ? -10.862 -11.682 -10.355 1.00 76.81 123 VAL A CA 1
ATOM 1014 C C . VAL A 1 123 ? -12.251 -12.308 -10.527 1.00 76.81 123 VAL A C 1
ATOM 1016 O O . VAL A 1 123 ? -12.591 -12.781 -11.612 1.00 76.81 123 VAL A O 1
ATOM 1019 N N . GLU A 1 124 ? -13.070 -12.281 -9.475 1.00 76.00 124 GLU A N 1
ATOM 1020 C CA . GLU A 1 124 ? -14.406 -12.884 -9.452 1.00 76.00 124 GLU A CA 1
ATOM 1021 C C . GLU A 1 124 ? -15.472 -11.994 -10.110 1.00 76.00 124 GLU A C 1
ATOM 1023 O O . GLU A 1 124 ? -16.592 -12.450 -10.344 1.00 76.00 124 GLU A O 1
ATOM 1028 N N . LYS A 1 125 ? -15.127 -10.742 -10.455 1.00 76.31 125 LYS A N 1
ATOM 1029 C CA . LYS A 1 125 ? -16.040 -9.727 -11.015 1.00 76.31 125 LYS A CA 1
ATOM 1030 C C . LYS A 1 125 ? -17.299 -9.539 -10.165 1.00 76.31 125 LYS A C 1
ATOM 1032 O O . LYS A 1 125 ? -18.385 -9.278 -10.687 1.00 76.31 125 LYS A O 1
ATOM 1037 N N . SER A 1 126 ? -17.146 -9.681 -8.854 1.00 75.38 126 SER A N 1
ATOM 1038 C CA . SER A 1 126 ? -18.209 -9.502 -7.866 1.00 75.38 126 SER A CA 1
ATOM 1039 C C . SER A 1 126 ? -18.624 -8.030 -7.707 1.00 75.38 126 SER A C 1
ATOM 1041 O O . SER A 1 126 ? -19.679 -7.731 -7.146 1.00 75.38 126 SER A O 1
ATOM 1043 N N . GLY A 1 127 ? -17.798 -7.100 -8.194 1.00 76.12 127 GLY A N 1
ATOM 1044 C CA . GLY A 1 127 ? -17.931 -5.659 -8.002 1.00 76.12 127 GLY A CA 1
ATOM 1045 C C . GLY A 1 127 ? -17.379 -5.174 -6.659 1.00 76.12 127 GLY A C 1
ATOM 1046 O O . GLY A 1 127 ? -17.454 -3.978 -6.376 1.00 76.12 127 GLY A O 1
ATOM 1047 N N . THR A 1 128 ? -16.830 -6.071 -5.830 1.00 82.75 128 THR A N 1
ATOM 1048 C CA . THR A 1 128 ? -16.306 -5.755 -4.497 1.00 82.75 128 THR A CA 1
ATOM 1049 C C . THR A 1 128 ? -14.908 -6.336 -4.319 1.00 82.75 128 THR A C 1
ATOM 1051 O O . THR A 1 128 ? -14.710 -7.542 -4.288 1.00 82.75 128 THR A O 1
ATOM 1054 N N . VAL A 1 129 ? -13.926 -5.458 -4.133 1.00 86.12 129 VAL A N 1
ATOM 1055 C CA . VAL A 1 129 ? -12.542 -5.846 -3.812 1.00 86.12 129 VAL A CA 1
ATOM 1056 C C . VAL A 1 129 ? -12.452 -6.283 -2.349 1.00 86.12 129 VAL A C 1
ATOM 1058 O O . VAL A 1 129 ? -12.574 -5.439 -1.461 1.00 86.12 129 VAL A O 1
ATOM 1061 N N . THR A 1 130 ? -12.244 -7.577 -2.105 1.00 87.75 130 THR A N 1
ATOM 1062 C CA . THR A 1 130 ? -12.108 -8.179 -0.764 1.00 87.75 130 THR A CA 1
ATOM 1063 C C . THR A 1 130 ? -10.692 -8.027 -0.191 1.00 87.75 130 THR A C 1
ATOM 1065 O O . THR A 1 130 ? -9.763 -7.635 -0.899 1.00 87.75 130 THR A O 1
ATOM 1068 N N . GLU A 1 131 ? -10.503 -8.375 1.087 1.00 86.00 131 GLU A N 1
ATOM 1069 C CA . GLU A 1 131 ? -9.172 -8.427 1.714 1.00 86.00 131 GLU A CA 1
ATOM 1070 C C . GLU A 1 131 ? -8.211 -9.385 0.995 1.00 86.00 131 GLU A C 1
ATOM 1072 O O . GLU A 1 131 ? -7.029 -9.074 0.856 1.00 86.00 131 GLU A O 1
ATOM 1077 N N . ASP A 1 132 ? -8.698 -10.518 0.478 1.00 85.94 132 ASP A N 1
ATOM 1078 C CA . ASP A 1 132 ? -7.838 -11.448 -0.261 1.00 85.94 132 ASP A CA 1
ATOM 1079 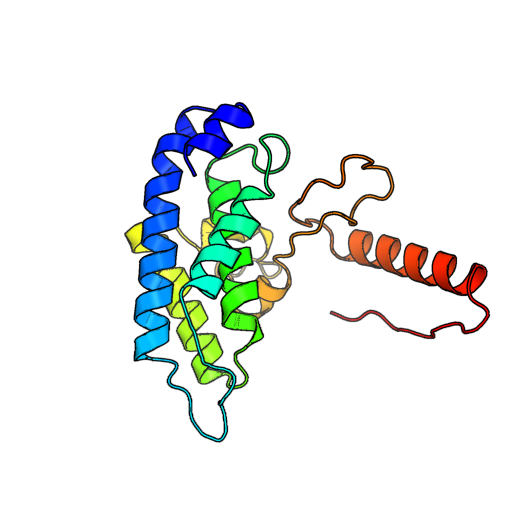C C . ASP A 1 132 ? -7.397 -10.868 -1.611 1.00 85.94 132 ASP A C 1
ATOM 1081 O O . ASP A 1 132 ? -6.243 -11.028 -2.014 1.00 85.94 132 ASP A O 1
ATOM 1085 N N . ASN A 1 133 ? -8.271 -10.105 -2.279 1.00 87.19 133 ASN A N 1
ATOM 1086 C CA . ASN A 1 133 ? -7.898 -9.412 -3.513 1.00 87.19 133 ASN A CA 1
ATOM 1087 C C . ASN A 1 133 ? -6.777 -8.391 -3.268 1.00 87.19 133 ASN A C 1
ATOM 1089 O O . ASN A 1 133 ? -5.909 -8.228 -4.125 1.00 87.19 133 ASN A O 1
ATOM 1093 N N . LEU A 1 134 ? -6.735 -7.752 -2.090 1.00 87.50 134 LEU A N 1
ATOM 1094 C CA . LEU A 1 134 ? -5.676 -6.795 -1.752 1.00 87.50 134 LEU A CA 1
ATOM 1095 C C . LEU A 1 134 ? -4.293 -7.425 -1.630 1.00 87.50 134 LEU A C 1
ATOM 1097 O O . LEU A 1 134 ? -3.311 -6.736 -1.880 1.00 87.50 134 LEU A O 1
ATOM 1101 N N . ARG A 1 135 ? -4.192 -8.724 -1.330 1.00 86.31 135 ARG A N 1
ATOM 1102 C CA . ARG A 1 135 ? -2.899 -9.431 -1.345 1.00 86.31 135 ARG A CA 1
ATOM 1103 C C . ARG A 1 135 ? -2.259 -9.460 -2.733 1.00 86.31 135 ARG A C 1
ATOM 1105 O O . ARG A 1 135 ? -1.059 -9.674 -2.849 1.00 86.31 135 ARG A O 1
ATOM 1112 N N . SER A 1 136 ? -3.056 -9.238 -3.779 1.00 89.00 136 SER A N 1
ATOM 1113 C CA . SER A 1 136 ? -2.579 -9.146 -5.161 1.00 89.00 136 SER A CA 1
ATOM 1114 C C . SER A 1 136 ? -2.135 -7.730 -5.547 1.00 89.00 136 SER A C 1
ATOM 1116 O O . SER A 1 136 ? -1.551 -7.556 -6.614 1.00 89.00 136 SER A O 1
ATOM 1118 N N . LEU A 1 137 ? -2.380 -6.716 -4.705 1.00 91.81 137 LEU A N 1
ATOM 1119 C CA . LEU A 1 137 ? -1.838 -5.373 -4.900 1.00 91.81 137 LEU A CA 1
ATOM 1120 C C . LEU A 1 137 ? -0.368 -5.383 -4.477 1.00 91.81 137 LEU A C 1
ATOM 1122 O O . LEU A 1 137 ? -0.068 -5.293 -3.291 1.00 91.81 137 LEU A O 1
ATOM 1126 N N . ILE A 1 138 ? 0.545 -5.499 -5.439 1.00 91.06 138 ILE A N 1
ATOM 1127 C CA . ILE A 1 138 ? 1.988 -5.571 -5.184 1.00 91.06 138 ILE A CA 1
ATOM 1128 C C . ILE A 1 138 ? 2.694 -4.485 -5.986 1.00 91.06 138 ILE A C 1
ATOM 1130 O O . ILE A 1 138 ? 2.473 -4.360 -7.190 1.00 91.06 138 ILE A O 1
ATOM 1134 N N . TYR A 1 139 ? 3.583 -3.741 -5.329 1.00 92.12 139 TYR A N 1
ATOM 1135 C CA . TYR A 1 139 ? 4.545 -2.869 -5.997 1.00 92.12 139 TYR A CA 1
ATOM 1136 C C . TYR A 1 139 ? 5.965 -3.395 -5.790 1.00 92.12 139 TYR A C 1
ATOM 1138 O O . TYR A 1 139 ? 6.369 -3.711 -4.668 1.00 92.12 139 TYR A O 1
ATOM 1146 N N . CYS A 1 140 ? 6.740 -3.491 -6.869 1.00 89.12 140 CYS A N 1
ATOM 1147 C CA . CYS A 1 140 ? 8.125 -3.953 -6.810 1.00 89.12 140 CYS A CA 1
ATOM 1148 C C . CYS A 1 140 ? 9.012 -3.249 -7.844 1.00 89.12 140 CYS A C 1
ATOM 1150 O O . CYS A 1 140 ? 8.526 -2.691 -8.825 1.00 89.12 140 CYS A O 1
ATOM 1152 N N . ASP A 1 141 ? 10.323 -3.272 -7.606 1.00 88.25 141 ASP A N 1
ATOM 1153 C CA . ASP A 1 141 ? 11.357 -2.690 -8.469 1.00 88.25 141 ASP A CA 1
ATOM 1154 C C . ASP A 1 141 ? 12.161 -3.740 -9.260 1.00 88.25 141 ASP A C 1
ATOM 1156 O O . ASP A 1 141 ? 12.968 -3.391 -10.121 1.00 88.25 141 ASP A O 1
ATOM 1160 N N . PHE A 1 142 ? 11.925 -5.024 -8.983 1.00 86.06 142 PHE A N 1
ATOM 1161 C CA . PHE A 1 142 ? 12.633 -6.166 -9.568 1.00 86.06 142 PHE A CA 1
ATOM 1162 C C . PHE A 1 142 ? 11.763 -7.012 -10.509 1.00 86.06 142 PHE A C 1
ATOM 1164 O O . PHE A 1 142 ? 12.227 -8.020 -11.029 1.00 86.06 142 PHE A O 1
ATOM 1171 N N . GLY A 1 143 ? 10.501 -6.632 -10.732 1.00 80.12 143 GLY A N 1
ATOM 1172 C CA . GLY A 1 143 ? 9.565 -7.409 -11.554 1.00 80.12 143 GLY A CA 1
ATOM 1173 C C . GLY A 1 143 ? 9.918 -7.468 -13.046 1.00 80.12 143 GLY A C 1
ATOM 1174 O O . GLY A 1 143 ? 9.385 -8.312 -13.761 1.00 80.12 143 GLY A O 1
ATOM 1175 N N . ASP A 1 144 ? 10.816 -6.601 -13.519 1.00 80.50 144 ASP A N 1
ATOM 1176 C CA . ASP A 1 144 ? 11.329 -6.618 -14.888 1.00 80.50 144 ASP A CA 1
ATOM 1177 C C . ASP A 1 144 ? 12.869 -6.662 -14.886 1.00 80.50 144 ASP A C 1
ATOM 1179 O O . ASP A 1 144 ? 13.507 -5.641 -14.612 1.00 80.50 144 ASP A O 1
ATOM 1183 N N . PRO A 1 145 ? 13.486 -7.807 -15.243 1.00 76.75 145 PRO A N 1
ATOM 1184 C CA . PRO A 1 145 ? 14.940 -7.943 -15.331 1.00 76.75 145 PRO A CA 1
ATOM 1185 C C . PRO A 1 145 ? 15.600 -6.982 -16.324 1.00 76.75 145 PRO A C 1
ATOM 1187 O O . PRO A 1 145 ? 16.795 -6.717 -16.215 1.00 76.75 145 PRO A O 1
ATOM 1190 N N . LYS A 1 146 ? 14.844 -6.471 -17.306 1.00 74.62 146 LYS A N 1
ATOM 1191 C CA . LYS A 1 146 ? 15.343 -5.537 -18.325 1.00 74.62 146 LYS A CA 1
ATOM 1192 C C . LYS A 1 146 ? 15.278 -4.084 -17.867 1.00 74.62 146 LYS A C 1
ATOM 1194 O O . LYS A 1 146 ? 15.847 -3.212 -18.522 1.00 74.62 146 LYS A O 1
ATOM 1199 N N . ASN A 1 147 ? 14.586 -3.807 -16.765 1.00 75.50 147 ASN A N 1
ATOM 1200 C CA . ASN A 1 147 ? 14.451 -2.464 -16.234 1.00 75.50 147 ASN A CA 1
ATOM 1201 C C . ASN A 1 147 ? 15.688 -2.090 -15.404 1.00 75.50 147 ASN A C 1
ATOM 1203 O O . ASN A 1 147 ? 15.706 -2.216 -14.180 1.00 75.50 147 ASN A O 1
ATOM 1207 N N . GLU A 1 148 ? 16.723 -1.577 -16.074 1.00 70.56 148 GLU A N 1
ATOM 1208 C CA . GLU A 1 148 ? 17.941 -1.075 -15.416 1.00 70.56 148 GLU A CA 1
ATOM 1209 C C . GLU A 1 148 ? 17.651 0.040 -14.399 1.00 70.56 148 GLU A C 1
ATOM 1211 O O . GLU A 1 148 ? 18.371 0.187 -13.411 1.00 70.56 148 GLU A O 1
ATOM 1216 N N . ALA A 1 149 ? 16.573 0.803 -14.607 1.00 76.06 149 ALA A N 1
ATOM 1217 C CA . ALA A 1 149 ? 16.179 1.896 -13.727 1.00 76.06 149 ALA A CA 1
ATOM 1218 C C . ALA A 1 149 ? 15.489 1.426 -12.434 1.00 76.06 149 ALA A C 1
ATOM 1220 O O . ALA A 1 149 ? 15.268 2.265 -11.562 1.00 76.06 149 ALA A O 1
ATOM 1221 N N . ARG A 1 150 ? 15.159 0.125 -12.303 1.00 82.38 150 ARG A N 1
ATOM 1222 C CA . ARG A 1 150 ? 14.508 -0.481 -11.121 1.00 82.38 150 ARG A CA 1
ATOM 1223 C C . ARG A 1 150 ? 13.372 0.387 -10.579 1.00 82.38 150 ARG A C 1
ATOM 1225 O O . ARG A 1 150 ? 13.364 0.820 -9.427 1.00 82.38 150 ARG A O 1
ATOM 1232 N N . ARG A 1 151 ? 12.439 0.728 -11.465 1.00 86.00 151 ARG A N 1
ATOM 1233 C CA . ARG A 1 151 ? 11.318 1.612 -11.124 1.00 86.00 151 ARG A CA 1
ATOM 1234 C C . ARG A 1 151 ? 10.316 0.866 -10.262 1.00 86.00 151 ARG A C 1
ATOM 1236 O O . ARG A 1 151 ? 10.001 -0.284 -10.548 1.00 86.00 151 ARG A O 1
ATOM 1243 N N . TYR A 1 152 ? 9.786 1.544 -9.253 1.00 90.25 152 TYR A N 1
ATOM 1244 C CA . TYR A 1 152 ? 8.792 0.981 -8.349 1.00 90.25 152 TYR A CA 1
ATOM 1245 C C . TYR A 1 152 ? 7.419 0.921 -9.028 1.00 90.25 152 TYR A C 1
ATOM 1247 O O . TYR A 1 152 ? 6.727 1.934 -9.114 1.00 90.25 152 TYR A O 1
ATOM 1255 N N . LEU A 1 153 ? 7.047 -0.247 -9.552 1.00 89.38 153 LEU A N 1
ATOM 1256 C CA . LEU A 1 153 ? 5.885 -0.424 -10.423 1.00 89.38 153 LEU A CA 1
ATOM 1257 C C . LEU A 1 153 ? 4.851 -1.368 -9.821 1.00 89.38 153 LEU A C 1
ATOM 1259 O O . LEU A 1 153 ? 5.193 -2.339 -9.147 1.00 89.38 153 LEU A O 1
ATOM 1263 N N . GLU A 1 154 ? 3.584 -1.091 -10.127 1.00 90.75 154 GLU A N 1
ATOM 1264 C CA . GLU A 1 154 ? 2.471 -1.991 -9.834 1.00 90.75 154 GLU A CA 1
ATOM 1265 C C . GLU A 1 154 ? 2.598 -3.267 -10.677 1.00 90.75 154 GLU A C 1
ATOM 1267 O O . GLU A 1 154 ? 2.732 -3.213 -11.903 1.00 90.75 154 GLU A O 1
ATOM 1272 N N . VAL A 1 155 ? 2.540 -4.422 -10.021 1.00 89.44 155 VAL A N 1
ATOM 1273 C CA . VAL A 1 155 ? 2.585 -5.727 -10.678 1.00 89.44 155 VAL A CA 1
ATOM 1274 C C . VAL A 1 155 ? 1.187 -6.093 -11.154 1.00 89.44 155 VAL A C 1
ATOM 1276 O O . VAL A 1 155 ? 0.290 -6.348 -10.357 1.00 89.44 155 VAL A O 1
ATOM 1279 N N . THR A 1 156 ? 1.009 -6.164 -12.469 1.00 85.69 156 THR A N 1
ATOM 1280 C CA . THR A 1 156 ? -0.268 -6.551 -13.089 1.00 85.69 156 THR A CA 1
ATOM 1281 C C . THR A 1 156 ? -0.384 -8.055 -13.330 1.00 85.69 156 THR A C 1
ATOM 1283 O O . THR A 1 156 ? -1.492 -8.584 -13.373 1.00 85.69 156 THR A O 1
ATOM 1286 N N . ASN A 1 157 ? 0.747 -8.755 -13.479 1.00 87.25 157 ASN A N 1
ATOM 1287 C CA . ASN A 1 157 ? 0.799 -10.193 -13.720 1.00 87.25 157 ASN A CA 1
ATOM 1288 C C . ASN A 1 157 ? 1.676 -10.895 -12.669 1.00 87.25 157 ASN A C 1
ATOM 1290 O O . ASN A 1 157 ? 2.907 -10.838 -12.717 1.00 87.25 157 ASN A O 1
ATOM 1294 N N . LEU A 1 158 ? 1.024 -11.591 -11.735 1.00 86.75 158 LEU A N 1
ATOM 1295 C CA . LEU A 1 158 ? 1.694 -12.341 -10.670 1.00 86.75 158 LEU A CA 1
ATOM 1296 C C . LEU A 1 158 ? 2.461 -13.568 -11.185 1.00 86.75 158 LEU A C 1
ATOM 1298 O O . LEU A 1 158 ? 3.473 -13.937 -10.594 1.00 86.75 158 LEU A O 1
ATOM 1302 N N . GLU A 1 159 ? 2.026 -14.190 -12.286 1.00 88.44 159 GLU A N 1
ATOM 1303 C CA . GLU A 1 159 ? 2.750 -15.320 -12.883 1.00 88.44 159 GLU A CA 1
ATOM 1304 C C . GLU A 1 159 ? 4.092 -14.861 -13.448 1.00 88.44 159 GLU A C 1
ATOM 1306 O O . GLU A 1 159 ? 5.116 -15.496 -13.207 1.00 88.44 159 GLU A O 1
ATOM 1311 N N . GLN A 1 160 ? 4.109 -13.707 -14.121 1.00 88.75 160 GLN A N 1
ATOM 1312 C CA . GLN A 1 160 ? 5.349 -13.112 -14.614 1.00 88.75 160 GLN A CA 1
ATOM 1313 C C . GLN A 1 160 ? 6.305 -12.782 -13.461 1.00 88.75 160 GLN A C 1
ATOM 1315 O O . GLN A 1 160 ? 7.488 -13.112 -13.538 1.00 88.75 160 GLN A O 1
ATOM 1320 N N . LEU A 1 161 ? 5.798 -12.180 -12.378 1.00 90.00 161 LEU A N 1
ATOM 1321 C CA . LEU A 1 161 ? 6.607 -11.886 -11.191 1.00 90.00 161 LEU A CA 1
ATOM 1322 C C . LEU A 1 161 ? 7.201 -13.163 -10.584 1.00 90.00 161 LEU A C 1
ATOM 1324 O O . LEU A 1 161 ? 8.368 -13.180 -10.187 1.00 90.00 161 LEU A O 1
ATOM 1328 N N . ARG A 1 162 ? 6.416 -14.243 -10.535 1.00 90.75 162 ARG A N 1
ATOM 1329 C CA . ARG A 1 162 ? 6.884 -15.545 -10.064 1.00 90.75 162 ARG A CA 1
ATOM 1330 C C . ARG A 1 162 ? 8.011 -16.078 -10.945 1.00 90.75 162 ARG A C 1
ATOM 1332 O O . ARG A 1 162 ? 9.051 -16.437 -10.406 1.00 90.75 162 ARG A O 1
ATOM 1339 N N . THR A 1 163 ? 7.841 -16.075 -12.267 1.00 91.31 163 THR A N 1
ATOM 1340 C CA . THR A 1 163 ? 8.878 -16.530 -13.207 1.00 91.31 163 THR A CA 1
ATOM 1341 C C . THR A 1 163 ? 10.180 -15.751 -13.035 1.00 91.31 163 THR A C 1
ATOM 1343 O O . THR A 1 163 ? 11.249 -16.348 -12.979 1.00 91.31 163 THR A O 1
ATOM 1346 N N . VAL A 1 164 ? 10.101 -14.426 -12.900 1.00 91.69 164 VAL A N 1
ATOM 1347 C CA . VAL A 1 164 ? 11.278 -13.576 -12.660 1.00 91.69 164 VAL A CA 1
ATOM 1348 C C . VAL A 1 164 ? 11.941 -13.902 -11.317 1.00 91.69 164 VAL A C 1
ATOM 1350 O O . VAL A 1 164 ? 13.163 -13.974 -11.220 1.00 91.69 164 VAL A O 1
ATOM 1353 N N . SER A 1 165 ? 11.149 -14.162 -10.279 1.00 91.38 165 SER A N 1
ATOM 1354 C CA . SER A 1 165 ? 11.676 -14.506 -8.954 1.00 91.38 165 SER A CA 1
ATOM 1355 C C . SER A 1 165 ? 12.346 -15.886 -8.930 1.00 91.38 165 SER A C 1
ATOM 1357 O O . SER A 1 165 ? 13.381 -16.055 -8.287 1.00 91.38 165 SER A O 1
ATOM 1359 N N . GLU A 1 166 ? 11.786 -16.864 -9.650 1.00 92.12 166 GLU A N 1
ATOM 1360 C CA . GLU A 1 166 ? 12.385 -18.193 -9.844 1.00 92.12 166 GLU A CA 1
ATOM 1361 C C . GLU A 1 166 ? 13.707 -18.090 -10.622 1.00 92.12 166 GLU A C 1
ATOM 1363 O O . GLU A 1 166 ? 14.697 -18.695 -10.217 1.00 92.12 166 GLU A O 1
ATOM 1368 N N . GLN A 1 167 ? 13.773 -17.241 -11.655 1.00 91.38 167 GLN A N 1
ATOM 1369 C CA . GLN A 1 167 ? 15.019 -16.964 -12.380 1.00 91.38 167 GLN A CA 1
ATOM 1370 C C . GLN A 1 167 ? 16.111 -16.409 -11.456 1.00 91.38 167 GLN A C 1
ATOM 1372 O O . GLN A 1 167 ? 17.235 -16.907 -11.472 1.00 91.38 167 GLN A O 1
ATOM 1377 N N . TYR A 1 168 ? 15.790 -15.437 -10.595 1.00 90.94 168 TYR A N 1
ATOM 1378 C CA . TYR A 1 168 ? 16.761 -14.914 -9.627 1.00 90.94 168 TYR A CA 1
ATOM 1379 C C . TYR A 1 168 ? 17.214 -15.955 -8.597 1.00 90.94 168 TYR A C 1
ATOM 1381 O O . TYR A 1 168 ? 18.378 -15.953 -8.187 1.00 90.94 168 TYR A O 1
ATOM 1389 N N . LEU A 1 169 ? 16.320 -16.854 -8.176 1.00 92.31 169 LEU A N 1
ATOM 1390 C CA . LEU A 1 169 ? 16.679 -17.961 -7.291 1.00 92.31 169 LEU A CA 1
ATOM 1391 C C . LEU A 1 169 ? 17.643 -18.936 -7.982 1.00 92.31 169 LEU A C 1
ATOM 1393 O O . LEU A 1 169 ? 18.625 -19.362 -7.370 1.00 92.31 169 LEU A O 1
ATOM 1397 N N . ASP A 1 170 ? 17.395 -19.252 -9.250 1.00 92.81 170 ASP A N 1
ATOM 1398 C CA . ASP A 1 170 ? 18.257 -20.119 -10.049 1.00 92.81 170 ASP A CA 1
ATOM 1399 C C . ASP A 1 170 ? 19.637 -19.493 -10.279 1.00 92.81 170 ASP A C 1
ATOM 1401 O O . ASP A 1 170 ? 20.654 -20.159 -10.070 1.00 92.81 170 ASP A O 1
ATOM 1405 N N . GLU A 1 171 ? 19.699 -18.205 -10.625 1.00 92.12 171 GLU A N 1
ATOM 1406 C CA . GLU A 1 171 ? 20.956 -17.454 -10.751 1.00 92.12 171 GLU A CA 1
ATOM 1407 C C . GLU A 1 171 ? 21.752 -17.465 -9.438 1.00 92.12 171 GLU A C 1
ATOM 1409 O O . GLU A 1 171 ? 22.952 -17.766 -9.424 1.00 92.12 171 GLU A O 1
ATOM 1414 N N . PHE A 1 172 ? 21.081 -17.215 -8.309 1.00 92.50 172 PHE A N 1
ATOM 1415 C CA . PHE A 1 172 ? 21.707 -17.296 -6.991 1.00 92.50 172 PHE A CA 1
ATOM 1416 C C . PHE A 1 172 ? 22.253 -18.702 -6.709 1.00 92.50 172 PHE A C 1
ATOM 1418 O O . PHE A 1 172 ? 23.384 -18.847 -6.238 1.00 92.50 172 PHE A O 1
ATOM 1425 N N . ASN A 1 173 ? 21.476 -19.744 -7.009 1.00 94.31 173 ASN A N 1
ATOM 1426 C CA . ASN A 1 173 ? 21.862 -21.135 -6.785 1.00 94.31 173 ASN A CA 1
ATOM 1427 C C . ASN A 1 173 ? 23.047 -21.570 -7.655 1.00 94.31 173 ASN A C 1
ATOM 1429 O O . ASN A 1 173 ? 23.858 -22.376 -7.204 1.00 94.31 173 ASN A O 1
ATOM 1433 N N . GLN A 1 174 ? 23.185 -21.019 -8.863 1.00 93.81 174 GLN A N 1
ATOM 1434 C CA . GLN A 1 174 ? 24.336 -21.270 -9.734 1.00 93.81 174 GLN A CA 1
ATOM 1435 C C . GLN A 1 174 ? 25.618 -20.600 -9.220 1.00 93.81 174 GLN A C 1
ATOM 1437 O O . GLN A 1 174 ? 26.706 -21.162 -9.349 1.00 93.81 174 GLN A O 1
ATOM 1442 N N . MET A 1 175 ? 25.510 -19.410 -8.622 1.00 92.56 175 MET A N 1
ATOM 1443 C CA . MET A 1 175 ? 26.662 -18.667 -8.095 1.00 92.56 175 MET A CA 1
ATOM 1444 C C . MET A 1 175 ? 27.065 -19.086 -6.673 1.00 92.56 175 MET A C 1
ATOM 1446 O O . MET A 1 175 ? 28.220 -18.915 -6.268 1.00 92.56 175 MET A O 1
ATOM 1450 N N . SER A 1 176 ? 26.123 -19.607 -5.887 1.00 92.31 176 SER A N 1
ATOM 1451 C CA . SER A 1 176 ? 26.311 -19.912 -4.470 1.00 92.31 176 SER A CA 1
ATOM 1452 C C . SER A 1 176 ? 26.775 -21.349 -4.235 1.00 92.31 176 SER A C 1
ATOM 1454 O O . SER A 1 176 ? 26.250 -22.310 -4.784 1.00 92.31 176 SER A O 1
ATOM 1456 N N . LYS A 1 177 ? 27.703 -21.529 -3.288 1.00 90.19 177 LYS A N 1
ATOM 1457 C CA . LYS A 1 177 ? 28.094 -22.860 -2.781 1.00 90.19 177 LYS A CA 1
ATOM 1458 C C . LYS A 1 177 ? 27.051 -23.480 -1.838 1.00 90.19 177 LYS A C 1
ATOM 1460 O O . LYS A 1 177 ? 27.238 -24.604 -1.378 1.00 90.19 177 LYS A O 1
ATOM 1465 N N . LYS A 1 178 ? 25.996 -22.734 -1.493 1.00 92.81 178 LYS A N 1
ATOM 1466 C CA . LYS A 1 178 ? 24.886 -23.160 -0.632 1.00 92.81 178 LYS A CA 1
ATOM 1467 C C . LYS A 1 178 ? 23.567 -22.864 -1.354 1.00 92.81 178 LYS A C 1
ATOM 1469 O O . LYS A 1 178 ? 23.040 -21.762 -1.180 1.00 92.81 178 LYS A O 1
ATOM 1474 N N . PRO A 1 179 ? 23.073 -23.794 -2.184 1.00 89.69 179 PRO A N 1
ATOM 1475 C CA . PRO A 1 179 ? 21.821 -23.597 -2.897 1.00 89.69 179 PRO A CA 1
ATOM 1476 C C . PRO A 1 179 ? 20.631 -23.611 -1.930 1.00 89.69 179 PRO A C 1
ATOM 1478 O O . PRO A 1 179 ? 20.642 -24.311 -0.914 1.00 89.69 179 PRO A O 1
ATOM 1481 N N . MET A 1 180 ? 19.604 -22.833 -2.258 1.00 92.56 180 MET A N 1
ATOM 1482 C CA . MET A 1 180 ? 18.338 -22.745 -1.543 1.00 92.56 180 MET A CA 1
ATOM 1483 C C . MET A 1 180 ? 17.227 -23.368 -2.388 1.00 92.56 180 MET A C 1
ATOM 1485 O O . MET A 1 180 ? 17.026 -22.988 -3.539 1.00 92.56 180 MET A O 1
ATOM 1489 N N . ASN A 1 181 ? 16.483 -24.303 -1.799 1.00 89.69 181 ASN A N 1
ATOM 1490 C CA . ASN A 1 181 ? 15.302 -24.895 -2.421 1.00 89.69 181 ASN A CA 1
ATOM 1491 C C . ASN A 1 181 ? 14.045 -24.205 -1.877 1.00 89.69 181 ASN A C 1
ATOM 1493 O O . ASN A 1 181 ? 13.422 -24.690 -0.931 1.00 89.69 181 ASN A O 1
ATOM 1497 N N . LEU A 1 182 ? 13.747 -23.019 -2.408 1.00 91.19 182 LEU A N 1
ATOM 1498 C CA . LEU A 1 182 ? 12.573 -22.240 -2.024 1.00 91.19 182 LEU A CA 1
ATOM 1499 C C . LEU A 1 182 ? 11.450 -22.487 -3.028 1.00 91.19 182 LEU A C 1
ATOM 1501 O O . LEU A 1 182 ? 11.680 -22.487 -4.233 1.00 91.19 182 LEU A O 1
ATOM 1505 N N . VAL A 1 183 ? 10.231 -22.659 -2.522 1.00 88.81 183 VAL A N 1
ATOM 1506 C CA . VAL A 1 183 ? 9.024 -22.726 -3.347 1.00 88.81 183 VAL A CA 1
ATOM 1507 C C . VAL A 1 183 ? 8.229 -21.449 -3.118 1.00 88.81 183 VAL A C 1
ATOM 1509 O O . VAL A 1 183 ? 7.928 -21.104 -1.975 1.00 88.81 183 VAL A O 1
ATOM 1512 N N . LEU A 1 184 ? 7.920 -20.740 -4.202 1.00 84.81 184 LEU A N 1
ATOM 1513 C CA . LEU A 1 184 ? 7.129 -19.515 -4.162 1.00 84.81 184 LEU A CA 1
ATOM 1514 C C . LEU A 1 184 ? 5.641 -19.863 -4.250 1.00 84.81 184 LEU A C 1
ATOM 1516 O O . LEU A 1 184 ? 5.201 -20.525 -5.192 1.00 84.81 184 LEU A O 1
ATOM 1520 N N . PHE A 1 185 ? 4.875 -19.398 -3.267 1.00 82.50 185 PHE A N 1
ATOM 1521 C CA . PHE A 1 185 ? 3.421 -19.518 -3.218 1.00 82.50 185 PHE A CA 1
ATOM 1522 C C . PHE A 1 185 ? 2.779 -18.134 -3.188 1.00 82.50 185 PHE A C 1
ATOM 1524 O O . PHE A 1 185 ? 3.447 -17.134 -2.918 1.00 82.50 185 PHE A O 1
ATOM 1531 N N . ARG A 1 186 ? 1.481 -18.115 -3.476 1.00 65.69 186 ARG A N 1
ATOM 1532 C CA . ARG A 1 186 ? 0.608 -16.985 -3.181 1.00 65.69 186 ARG A CA 1
ATOM 1533 C C . ARG A 1 186 ? 0.160 -17.049 -1.725 1.00 65.69 186 ARG A C 1
ATOM 1535 O O . ARG A 1 186 ? -0.079 -18.184 -1.253 1.00 65.69 186 ARG A O 1
#

Sequence (186 aa):
MEWHITAKNFNDQFKLVIPMIVQATLSVYKASLLSLLPTPAKSHYLFNLRDFSRVIQGIALGDPESCPDPAAMKRNWIHEILRVFYDRLIDDDDRKWLYEQVIKTSKEVLRENFHNLLGHLDVEKSGTVTEDNLRSLIYCDFGDPKNEARRYLEVTNLEQLRTVSEQYLDEFNQMSKKPMNLVLFR